Protein AF-A0A0C9Y7J2-F1 (afdb_monomer)

Sequence (191 aa):
MWKAILNRAKLLSCLDAIIGNAFPEQHVYINQKVYEFITQAITELKEDGMQPDESFLRNHQHHMSNLLFKDLGTYHSDFKKIAQQVIVKHWDWEPSNFDDPQQLADHILELYNDLMEGMKYIHGDCNEEVHHLYSWQNLISQGLFRENLCITGFYIGKSSLAASFLDIFGKDLPAGALAFTMTVVSSLSFF

Mean predicted aligned error: 11.05 Å

Structure (mmCIF, N/CA/C/O backbone):
data_AF-A0A0C9Y7J2-F1
#
_entry.id   AF-A0A0C9Y7J2-F1
#
loop_
_atom_site.group_PDB
_atom_site.id
_atom_site.type_symbol
_atom_site.label_atom_id
_atom_site.label_alt_id
_atom_site.label_comp_id
_atom_site.label_asym_id
_atom_site.label_entity_id
_atom_site.label_seq_id
_atom_site.pdbx_PDB_ins_code
_atom_site.Cartn_x
_atom_site.Cartn_y
_atom_site.Cartn_z
_atom_site.occupancy
_atom_site.B_iso_or_equiv
_atom_site.auth_seq_id
_atom_site.auth_comp_id
_atom_site.auth_asym_id
_atom_site.auth_atom_id
_atom_site.pdbx_PDB_model_num
ATOM 1 N N . MET A 1 1 ? -8.959 -6.332 20.394 1.00 80.94 1 MET A N 1
ATOM 2 C CA . MET A 1 1 ? -9.225 -4.892 20.200 1.00 80.94 1 MET A CA 1
ATOM 3 C C . MET A 1 1 ? -8.050 -4.164 19.549 1.00 80.94 1 MET A C 1
ATOM 5 O O . MET A 1 1 ? -8.141 -3.854 18.373 1.00 80.94 1 MET A O 1
ATOM 9 N N . TRP A 1 2 ? -6.909 -3.998 20.235 1.00 84.50 2 TRP A N 1
ATOM 10 C CA . TRP A 1 2 ? -5.71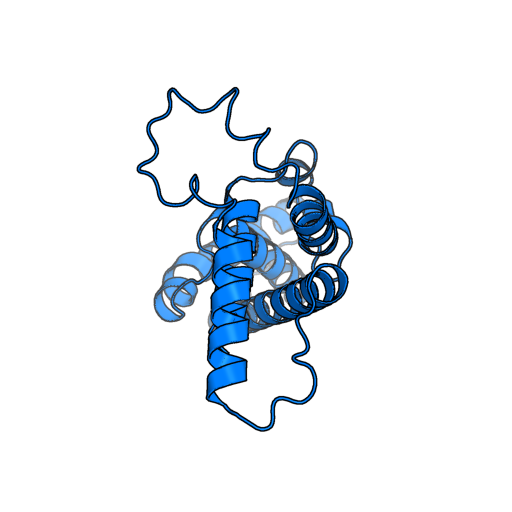6 -3.277 19.727 1.00 84.50 2 TRP A CA 1
ATOM 11 C C . TRP A 1 2 ? -5.270 -3.673 18.328 1.00 84.50 2 TRP A C 1
ATOM 13 O O . TRP A 1 2 ? -5.208 -2.850 17.421 1.00 84.50 2 TRP A O 1
ATOM 23 N N . LYS A 1 3 ? -5.018 -4.969 18.150 1.00 88.25 3 LYS A N 1
ATOM 24 C CA . LYS A 1 3 ? -4.567 -5.528 16.879 1.00 88.25 3 LYS A CA 1
ATOM 25 C C . LYS A 1 3 ? -5.599 -5.356 15.758 1.00 88.25 3 LYS A C 1
ATOM 27 O O . LYS A 1 3 ? -5.203 -5.166 14.619 1.00 88.25 3 LYS A O 1
ATOM 32 N N . ALA A 1 4 ? -6.895 -5.404 16.077 1.00 89.94 4 ALA A N 1
ATOM 33 C CA . ALA A 1 4 ? -7.964 -5.240 15.092 1.00 89.94 4 ALA A CA 1
ATOM 34 C C . ALA A 1 4 ? -8.025 -3.792 14.585 1.00 89.94 4 ALA A C 1
ATOM 36 O O . ALA A 1 4 ? -7.974 -3.575 13.379 1.00 89.94 4 ALA A O 1
ATOM 37 N N . ILE A 1 5 ? -8.009 -2.819 15.505 1.00 90.50 5 ILE A N 1
ATOM 38 C CA . ILE A 1 5 ? -7.961 -1.387 15.173 1.00 90.50 5 ILE A CA 1
ATOM 39 C C . ILE A 1 5 ? -6.715 -1.084 14.342 1.00 90.50 5 ILE A C 1
ATOM 41 O O . ILE A 1 5 ? -6.815 -0.459 13.293 1.00 90.50 5 ILE A O 1
ATOM 45 N N . LEU A 1 6 ? -5.547 -1.578 14.770 1.00 91.88 6 LEU A N 1
ATOM 46 C CA . LEU A 1 6 ? -4.298 -1.356 14.046 1.00 91.88 6 LEU A CA 1
ATOM 47 C C . LEU A 1 6 ? -4.360 -1.945 12.633 1.00 91.88 6 LEU A C 1
ATOM 49 O O . LEU A 1 6 ? -3.999 -1.265 11.682 1.00 91.88 6 LEU A O 1
ATOM 53 N N . ASN A 1 7 ? -4.819 -3.189 12.480 1.00 92.62 7 ASN A N 1
ATOM 54 C CA . ASN A 1 7 ? -4.910 -3.832 11.169 1.00 92.62 7 ASN A CA 1
ATOM 55 C C . ASN A 1 7 ? -5.870 -3.093 10.230 1.00 92.62 7 ASN A C 1
ATOM 57 O O . ASN A 1 7 ? -5.553 -2.933 9.056 1.00 92.62 7 ASN A O 1
ATOM 61 N N . ARG A 1 8 ? -7.014 -2.611 10.730 1.00 93.12 8 ARG A N 1
ATOM 62 C CA . ARG A 1 8 ? -7.942 -1.844 9.896 1.00 93.12 8 ARG A CA 1
ATOM 63 C C . ARG A 1 8 ? -7.390 -0.462 9.547 1.00 93.12 8 ARG A C 1
ATOM 65 O O . ARG A 1 8 ? -7.424 -0.081 8.383 1.00 93.12 8 ARG A O 1
ATOM 72 N N . ALA A 1 9 ? -6.783 0.235 10.506 1.00 93.81 9 ALA A N 1
ATOM 73 C CA . ALA A 1 9 ? -6.125 1.516 10.258 1.00 93.81 9 ALA A CA 1
ATOM 74 C C . ALA A 1 9 ? -4.972 1.398 9.242 1.00 93.81 9 ALA A C 1
ATOM 76 O O . ALA A 1 9 ? -4.773 2.308 8.445 1.00 93.81 9 ALA A O 1
ATOM 77 N N . LYS A 1 10 ? -4.249 0.269 9.212 1.00 94.69 10 LYS A N 1
ATOM 78 C CA . LYS A 1 10 ? -3.234 -0.021 8.183 1.00 94.69 10 LYS A CA 1
ATOM 79 C C . LYS A 1 10 ? -3.834 -0.120 6.782 1.00 94.69 10 LYS A C 1
ATOM 81 O O . LYS A 1 10 ? -3.283 0.445 5.844 1.00 94.69 10 LYS A O 1
ATOM 86 N N . LEU A 1 11 ? -4.976 -0.794 6.638 1.00 94.31 11 LEU A N 1
ATOM 87 C CA . LEU A 1 11 ? -5.676 -0.885 5.352 1.00 94.31 11 LEU A CA 1
ATOM 88 C C . LEU A 1 11 ? -6.142 0.495 4.873 1.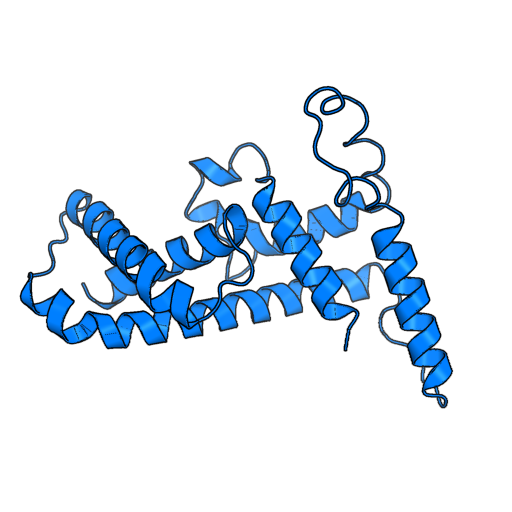00 94.31 11 LEU A C 1
ATOM 90 O O . LEU A 1 11 ? -5.938 0.828 3.711 1.00 94.31 11 LEU A O 1
ATOM 94 N N . LEU A 1 12 ? -6.703 1.307 5.773 1.00 94.38 12 LEU A N 1
ATOM 95 C CA . LEU A 1 12 ? -7.117 2.685 5.477 1.00 94.38 12 LEU A CA 1
ATOM 96 C C . LEU A 1 12 ? -5.925 3.571 5.092 1.00 94.38 12 LEU A C 1
ATOM 98 O O . LEU A 1 12 ? -5.992 4.305 4.114 1.00 94.38 12 LEU A O 1
ATOM 102 N N . SER A 1 13 ? -4.810 3.435 5.810 1.00 93.88 13 SER A N 1
ATOM 103 C CA . SER A 1 13 ? -3.533 4.080 5.495 1.00 93.88 13 SER A CA 1
ATOM 104 C C . SER A 1 13 ? -3.036 3.730 4.094 1.00 93.88 13 SER A C 1
ATOM 106 O O . SER A 1 13 ? -2.613 4.613 3.355 1.00 93.88 13 SER A O 1
ATOM 108 N N . CYS A 1 14 ? -3.032 2.445 3.733 1.00 92.44 14 CYS A N 1
ATOM 109 C CA . CYS A 1 14 ? -2.593 2.017 2.406 1.00 92.44 14 CYS A CA 1
ATOM 110 C C . CYS A 1 14 ? -3.554 2.526 1.328 1.00 92.44 14 CYS A C 1
ATOM 112 O O . CYS A 1 14 ? -3.111 2.942 0.264 1.00 92.44 14 CYS A O 1
ATOM 114 N N . LEU A 1 15 ? -4.859 2.537 1.609 1.00 92.62 15 LEU A N 1
ATOM 115 C CA . LEU A 1 15 ? -5.855 3.076 0.693 1.00 92.62 15 LEU A CA 1
ATOM 116 C C . LEU A 1 15 ? -5.634 4.574 0.441 1.00 92.62 15 LEU A C 1
ATOM 118 O O . LEU A 1 15 ? -5.580 4.969 -0.718 1.00 92.62 15 LEU A O 1
ATOM 122 N N . ASP A 1 16 ? -5.459 5.390 1.485 1.00 91.44 16 ASP A N 1
ATOM 123 C CA . ASP A 1 16 ? -5.200 6.836 1.361 1.00 91.44 16 ASP A CA 1
ATOM 124 C C . ASP A 1 16 ? -3.910 7.122 0.583 1.00 91.44 16 ASP A C 1
ATOM 126 O O . ASP A 1 16 ? -3.873 8.053 -0.221 1.00 91.44 16 ASP A O 1
ATOM 130 N N . ALA A 1 17 ? -2.885 6.279 0.732 1.00 87.69 17 ALA A N 1
ATOM 131 C CA . ALA A 1 17 ? -1.676 6.391 -0.077 1.00 87.69 17 ALA A CA 1
ATOM 132 C C . ALA A 1 17 ? -1.943 6.150 -1.570 1.00 87.69 17 ALA A C 1
ATOM 134 O O . ALA A 1 17 ? -1.373 6.807 -2.434 1.00 87.69 17 ALA A O 1
ATOM 135 N N . ILE A 1 18 ? -2.853 5.238 -1.895 1.00 85.81 18 ILE A N 1
ATOM 136 C CA . ILE A 1 18 ? -3.204 4.936 -3.282 1.00 85.81 18 ILE A CA 1
ATOM 137 C C . ILE A 1 18 ? -4.100 6.024 -3.874 1.00 85.81 18 ILE A C 1
ATOM 139 O O . ILE A 1 18 ? -3.899 6.411 -5.017 1.00 85.81 18 ILE A O 1
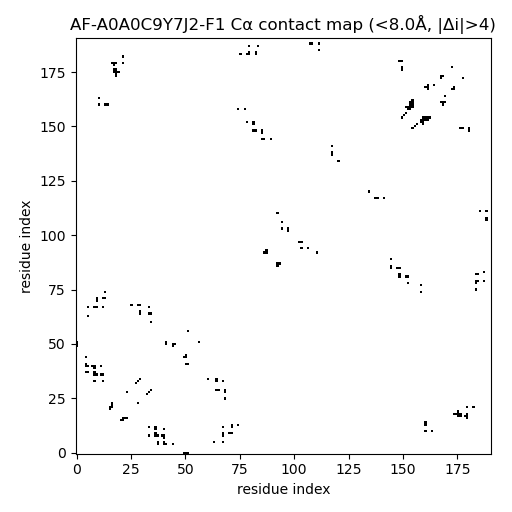ATOM 143 N N . ILE A 1 19 ? -5.109 6.502 -3.142 1.00 83.44 19 ILE A N 1
ATOM 144 C CA . ILE A 1 19 ? -6.147 7.380 -3.714 1.00 83.44 19 ILE A CA 1
ATOM 145 C C . ILE A 1 19 ? -5.936 8.871 -3.437 1.00 83.44 19 ILE A C 1
ATOM 147 O O . ILE A 1 19 ? -6.515 9.695 -4.139 1.00 83.44 19 ILE A O 1
ATOM 151 N N . GLY A 1 20 ? -5.152 9.216 -2.417 1.00 81.44 20 GLY A N 1
ATOM 152 C CA . GLY A 1 20 ? -4.959 10.583 -1.939 1.00 81.44 20 GLY A CA 1
ATOM 153 C C . GLY A 1 20 ? -3.532 11.074 -2.148 1.00 81.44 20 GLY A C 1
ATOM 154 O O . GLY A 1 20 ? -3.270 11.852 -3.062 1.00 81.44 20 GLY A O 1
ATOM 155 N N . ASN A 1 21 ? -2.609 10.646 -1.285 1.00 80.00 21 ASN A N 1
ATOM 156 C CA . ASN A 1 21 ? -1.208 11.064 -1.342 1.00 80.00 21 ASN A CA 1
ATOM 157 C C . ASN A 1 21 ? -0.264 9.865 -1.224 1.00 80.00 21 ASN A C 1
ATOM 159 O O . ASN A 1 21 ? -0.043 9.352 -0.130 1.00 80.00 21 ASN A O 1
ATOM 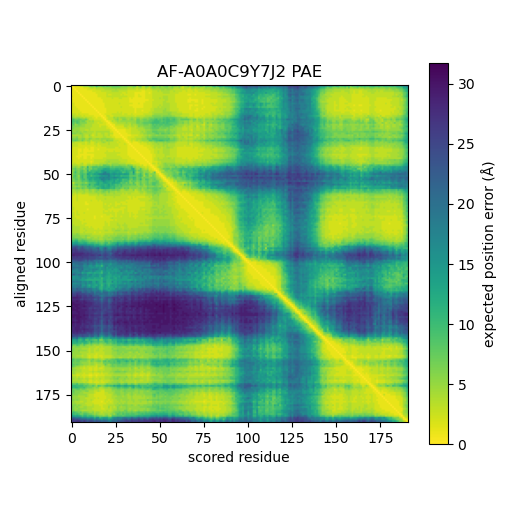163 N N . ALA A 1 22 ? 0.349 9.491 -2.347 1.00 77.25 22 ALA A N 1
ATOM 164 C CA . ALA A 1 22 ? 1.275 8.367 -2.454 1.00 77.25 22 ALA A CA 1
ATOM 165 C C . ALA A 1 22 ? 2.494 8.463 -1.535 1.00 77.25 22 ALA A C 1
ATOM 167 O O . ALA A 1 22 ? 2.981 7.441 -1.066 1.00 77.25 22 ALA A O 1
ATOM 168 N N . PHE A 1 23 ? 3.002 9.664 -1.258 1.00 78.81 23 PHE A N 1
ATOM 169 C CA . PHE A 1 23 ? 4.221 9.848 -0.470 1.00 78.81 23 PHE A CA 1
ATOM 170 C C . PHE A 1 23 ? 4.029 10.986 0.530 1.00 78.81 23 PHE A C 1
ATOM 172 O O . PHE A 1 23 ? 4.562 12.082 0.344 1.00 78.81 23 PHE A O 1
ATOM 179 N N . PRO A 1 24 ? 3.253 10.753 1.600 1.00 81.62 24 PRO A N 1
ATOM 180 C CA . PRO A 1 24 ? 2.985 11.791 2.570 1.00 81.62 24 PRO A CA 1
ATOM 181 C C . PRO A 1 24 ? 4.226 12.044 3.425 1.00 81.62 24 PRO A C 1
ATOM 183 O O . PRO A 1 24 ? 4.905 11.117 3.878 1.00 81.62 24 PRO A O 1
ATOM 186 N N . GLU A 1 25 ? 4.511 13.316 3.690 1.00 83.19 25 GLU A N 1
ATOM 187 C CA . GLU A 1 25 ? 5.569 13.686 4.622 1.00 83.19 25 GLU A CA 1
ATOM 188 C C . GLU A 1 25 ? 5.254 13.145 6.019 1.00 83.19 25 GLU A C 1
ATOM 190 O O . GLU A 1 25 ? 4.131 13.278 6.507 1.00 83.19 25 GLU A O 1
ATOM 195 N N . GLN A 1 26 ? 6.253 12.566 6.693 1.00 82.88 26 GLN A N 1
ATOM 196 C CA . GLN A 1 26 ? 6.054 11.870 7.970 1.00 82.88 26 GLN A CA 1
ATOM 197 C C . GLN A 1 26 ? 5.317 12.726 9.006 1.00 82.88 26 GLN A C 1
ATOM 199 O O . GLN A 1 26 ? 4.425 12.237 9.697 1.00 82.88 26 GLN A O 1
ATOM 204 N N . HIS A 1 27 ? 5.686 14.002 9.123 1.00 82.56 27 HIS A N 1
ATOM 205 C CA . HIS A 1 27 ? 5.099 14.888 10.121 1.00 82.56 27 HIS A CA 1
ATOM 206 C C . HIS A 1 27 ? 3.641 15.244 9.788 1.00 82.56 27 HIS A C 1
ATOM 208 O O . HIS A 1 27 ? 2.804 15.262 10.688 1.00 82.56 27 HIS A O 1
ATOM 214 N N . VAL A 1 28 ? 3.314 15.465 8.510 1.00 81.69 28 VAL A N 1
ATOM 215 C CA . VAL A 1 28 ? 1.938 15.697 8.040 1.00 81.69 28 VAL A CA 1
ATOM 216 C C . VAL A 1 28 ? 1.103 14.440 8.268 1.00 81.69 28 VAL A C 1
ATOM 218 O O . VAL A 1 28 ? 0.029 14.493 8.863 1.00 81.69 28 VAL A O 1
ATOM 221 N N . TYR A 1 29 ? 1.646 13.288 7.881 1.00 85.50 29 TYR A N 1
ATOM 222 C CA . TYR A 1 29 ? 1.002 11.991 8.004 1.00 85.50 29 TYR A CA 1
ATOM 223 C C . TYR A 1 29 ? 0.644 11.646 9.455 1.00 85.50 29 TYR A C 1
ATOM 225 O O . TYR A 1 29 ? -0.511 11.350 9.766 1.00 85.50 29 TYR A O 1
ATOM 233 N N . ILE A 1 30 ? 1.625 11.721 10.362 1.00 84.00 30 ILE A N 1
ATOM 234 C CA . ILE A 1 30 ? 1.444 11.377 11.779 1.00 84.00 30 ILE A CA 1
ATOM 235 C C . ILE A 1 30 ? 0.480 12.345 12.472 1.00 84.00 30 ILE A C 1
ATOM 237 O O . ILE A 1 30 ? -0.327 11.904 13.290 1.00 84.00 30 ILE A O 1
ATOM 241 N N . ASN A 1 31 ? 0.551 13.641 12.156 1.00 81.38 31 ASN A N 1
ATOM 242 C CA . ASN A 1 31 ? -0.218 14.656 12.875 1.00 81.38 31 ASN A CA 1
ATOM 243 C C . ASN A 1 31 ? -1.642 14.849 12.340 1.00 81.38 31 ASN A C 1
ATOM 245 O O . ASN A 1 31 ? -2.503 15.274 13.105 1.00 81.38 31 ASN A O 1
ATOM 249 N N . GLN A 1 32 ? -1.897 14.563 11.060 1.00 81.88 32 GLN A N 1
ATOM 250 C CA . GLN A 1 32 ? -3.198 14.826 10.430 1.00 81.88 32 GLN A CA 1
ATOM 251 C C . GLN A 1 32 ? -3.939 13.529 10.097 1.00 81.88 32 GLN A C 1
ATOM 253 O O . GLN A 1 32 ? -5.055 13.317 10.557 1.00 81.88 32 GLN A O 1
ATOM 258 N N . LYS A 1 33 ? -3.297 12.617 9.363 1.00 87.25 33 LYS A N 1
ATOM 259 C CA . LYS A 1 33 ? -3.967 11.452 8.765 1.00 87.25 33 LYS A CA 1
ATOM 260 C C . LYS A 1 33 ? -4.118 10.265 9.705 1.00 87.25 33 LYS A C 1
ATOM 262 O O . LYS A 1 33 ? -5.155 9.609 9.740 1.00 87.25 33 LYS A O 1
ATOM 267 N N . VAL A 1 34 ? -3.105 9.988 10.520 1.00 87.94 34 VAL A N 1
ATOM 268 C CA . VAL A 1 34 ? -3.120 8.810 11.397 1.00 87.94 34 VAL A CA 1
ATOM 269 C C . VAL A 1 34 ? -4.306 8.807 12.364 1.00 87.94 34 VAL A C 1
ATOM 271 O O . VAL A 1 34 ? -4.914 7.759 12.592 1.00 87.94 34 VAL A O 1
ATOM 274 N N . TYR A 1 35 ? -4.635 9.962 12.947 1.00 86.56 35 TYR A N 1
ATOM 275 C CA . TYR A 1 35 ? -5.762 10.053 13.870 1.00 86.56 35 TYR A CA 1
ATOM 276 C C . TYR A 1 35 ? -7.096 9.763 13.170 1.00 86.56 35 TYR A C 1
ATOM 278 O O . TYR A 1 35 ? -7.948 9.083 13.747 1.00 86.56 35 TYR A O 1
ATOM 286 N N . GLU A 1 36 ? -7.253 10.210 11.922 1.00 90.88 36 GLU A N 1
ATOM 287 C CA . GLU A 1 36 ? -8.427 9.924 11.095 1.00 90.88 36 GLU A CA 1
ATOM 288 C C . GLU A 1 36 ? -8.572 8.417 10.866 1.00 90.88 36 GLU A C 1
ATOM 290 O O . GLU A 1 36 ? -9.628 7.858 11.160 1.00 90.88 36 GLU A O 1
ATOM 295 N N . PHE A 1 37 ? -7.497 7.724 10.468 1.00 92.44 37 PHE A N 1
ATOM 296 C CA . PHE A 1 37 ? -7.543 6.274 10.234 1.00 92.44 37 PHE A CA 1
ATOM 297 C C . PHE A 1 37 ? -7.868 5.476 11.494 1.00 92.44 37 PHE A C 1
ATOM 299 O O . PHE A 1 37 ? -8.638 4.519 11.440 1.00 92.44 37 PHE A O 1
ATOM 306 N N . ILE A 1 38 ? -7.298 5.855 12.641 1.00 90.06 38 ILE A N 1
ATOM 307 C CA . ILE A 1 38 ? -7.587 5.191 13.919 1.00 90.06 38 ILE A CA 1
ATOM 308 C C . ILE A 1 38 ? -9.049 5.426 14.314 1.00 90.06 38 ILE A C 1
ATOM 310 O O . ILE A 1 38 ? -9.731 4.492 14.735 1.00 90.06 38 ILE A O 1
ATOM 314 N N . THR A 1 39 ? -9.544 6.655 14.163 1.00 89.06 39 THR A N 1
ATOM 315 C CA . THR A 1 39 ? -10.927 7.016 14.503 1.00 89.06 39 THR A CA 1
ATOM 316 C C . THR A 1 39 ? -11.928 6.297 13.601 1.00 89.06 39 THR A C 1
ATOM 318 O O . THR A 1 39 ? -12.918 5.748 14.094 1.00 89.06 39 THR A O 1
ATOM 321 N N . GLN A 1 40 ? -11.652 6.233 12.298 1.00 91.81 40 GLN A N 1
ATOM 322 C CA . GLN A 1 40 ? -12.470 5.496 11.342 1.00 91.81 40 GLN A CA 1
ATOM 323 C C . GLN A 1 40 ? -12.459 3.994 11.643 1.00 91.81 40 GLN A C 1
ATOM 325 O O . GLN A 1 40 ? -13.526 3.403 11.773 1.00 91.81 40 GLN A O 1
ATOM 330 N N . ALA A 1 41 ? -11.285 3.394 11.871 1.00 91.88 41 ALA A N 1
ATOM 331 C CA . ALA A 1 41 ? -11.174 1.978 12.224 1.00 91.88 41 ALA A CA 1
ATOM 332 C C . ALA A 1 41 ? -11.961 1.626 13.497 1.00 91.88 41 ALA A C 1
ATOM 334 O O . ALA A 1 41 ? -12.558 0.558 13.589 1.00 91.88 41 ALA A O 1
ATOM 335 N N . ILE A 1 42 ? -11.975 2.517 14.491 1.00 89.00 42 ILE A N 1
ATOM 336 C CA . ILE A 1 42 ? -12.783 2.333 15.701 1.00 89.00 42 ILE A CA 1
ATOM 337 C C . ILE A 1 42 ? -14.271 2.434 15.390 1.00 89.00 42 ILE A C 1
ATOM 339 O O . ILE A 1 42 ? -15.046 1.671 15.952 1.00 89.00 42 ILE A O 1
ATOM 343 N N . THR A 1 43 ? -14.674 3.368 14.534 1.00 89.44 43 THR A N 1
ATOM 344 C CA . THR A 1 43 ? -16.081 3.556 14.163 1.00 89.44 43 THR A CA 1
ATOM 345 C C . THR A 1 43 ? -16.620 2.328 13.433 1.00 89.44 43 THR A C 1
ATOM 347 O O . THR A 1 43 ? -17.633 1.784 13.855 1.00 89.44 43 THR A O 1
ATOM 350 N N . GLU A 1 44 ? -15.888 1.814 12.444 1.00 89.94 44 GLU A N 1
ATOM 351 C CA . GLU A 1 44 ? -16.259 0.594 11.713 1.00 89.94 44 GLU A CA 1
ATOM 352 C C . GLU A 1 44 ? -16.322 -0.625 12.651 1.00 89.94 44 GLU A C 1
ATOM 354 O O . GLU A 1 44 ? -17.287 -1.379 12.649 1.00 89.94 44 GLU A O 1
ATOM 359 N N . LEU A 1 45 ? -15.346 -0.783 13.554 1.00 86.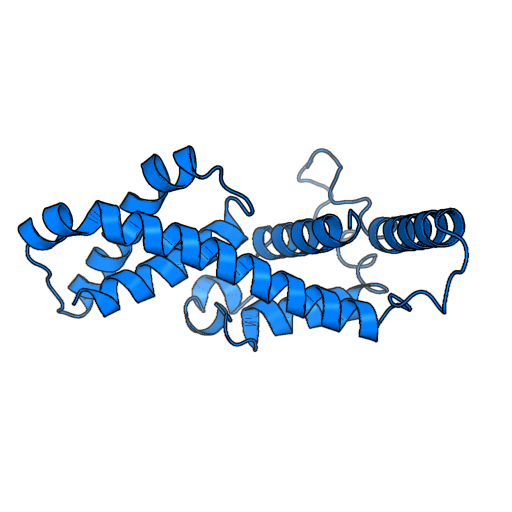44 45 LEU A N 1
ATOM 360 C CA . LEU A 1 45 ? -15.364 -1.888 14.521 1.00 86.44 45 LEU A CA 1
ATOM 361 C C . LEU A 1 45 ? -16.484 -1.757 15.566 1.00 86.44 45 LEU A C 1
ATOM 363 O O . LEU A 1 45 ? -16.961 -2.768 16.085 1.00 86.44 45 LEU A O 1
ATOM 367 N N . LYS A 1 46 ? -16.922 -0.535 15.888 1.00 85.25 46 LYS A N 1
ATOM 368 C CA . LYS A 1 46 ? -18.068 -0.306 16.779 1.00 85.25 46 LYS A CA 1
ATOM 369 C C . LYS A 1 46 ? -19.370 -0.791 16.158 1.00 85.25 46 LYS A C 1
ATOM 371 O O . LYS A 1 46 ? -20.194 -1.337 16.890 1.00 85.25 46 LYS A O 1
ATOM 376 N N . GLU A 1 47 ? -19.544 -0.607 14.853 1.00 82.75 47 GLU A N 1
ATOM 377 C CA . GLU A 1 47 ? -20.692 -1.135 14.106 1.00 82.75 47 GLU A CA 1
ATOM 378 C C . GLU A 1 47 ? -20.726 -2.672 14.163 1.00 82.75 47 GLU A C 1
ATOM 380 O O . GLU A 1 47 ? -21.796 -3.257 14.321 1.00 82.75 47 GLU A O 1
ATOM 385 N N . ASP A 1 48 ? -19.553 -3.310 14.217 1.00 81.44 48 ASP A N 1
ATOM 386 C CA . ASP A 1 48 ? -19.382 -4.757 14.414 1.00 81.44 48 ASP A CA 1
ATOM 387 C C . ASP A 1 48 ? -19.471 -5.215 15.891 1.00 81.44 48 ASP A C 1
ATOM 389 O O . ASP A 1 48 ? -19.173 -6.366 16.226 1.00 81.44 48 ASP A O 1
ATOM 393 N N . GLY A 1 49 ? -19.860 -4.327 16.814 1.00 78.12 49 GLY A N 1
ATOM 394 C CA . GLY A 1 49 ? -20.029 -4.632 18.241 1.00 78.12 49 GLY A CA 1
ATOM 395 C C . GLY A 1 49 ? -18.737 -4.623 19.070 1.00 78.12 49 GLY A C 1
ATOM 396 O O . GLY A 1 49 ? -18.752 -5.002 20.244 1.00 78.12 49 GLY A O 1
ATOM 397 N N . MET A 1 50 ? -17.612 -4.175 18.507 1.00 76.81 50 MET A N 1
ATOM 398 C CA . MET A 1 50 ? -16.336 -4.041 19.211 1.00 76.81 50 MET A CA 1
ATOM 399 C C . MET A 1 50 ? -16.113 -2.602 19.709 1.00 76.81 50 MET A C 1
ATOM 401 O O . MET A 1 50 ? -15.765 -1.710 18.941 1.00 76.81 50 MET A O 1
ATOM 405 N N . GLN A 1 51 ? -16.241 -2.369 21.022 1.00 77.75 51 GLN A N 1
ATOM 406 C CA . GLN A 1 51 ? -15.971 -1.061 21.637 1.00 77.75 51 GLN A CA 1
ATOM 407 C C . GLN A 1 51 ? -14.656 -1.035 22.438 1.00 77.75 51 GLN A C 1
ATOM 409 O O . GLN A 1 51 ? -14.549 -1.725 23.453 1.00 77.75 51 GLN A O 1
ATOM 414 N N . PRO A 1 52 ? -13.649 -0.240 22.028 1.00 71.31 52 PRO A N 1
ATOM 415 C CA . PRO A 1 52 ? -12.520 0.099 22.891 1.00 71.31 52 PRO A CA 1
ATOM 416 C C . PRO A 1 52 ? -12.924 1.152 23.935 1.00 71.31 52 PRO A C 1
ATOM 418 O O . PRO A 1 52 ? -13.748 2.023 23.652 1.00 71.31 52 PRO A O 1
ATOM 421 N N . ASP A 1 53 ? -12.311 1.106 25.120 1.00 74.62 53 ASP A N 1
ATOM 422 C CA . ASP A 1 53 ? -12.469 2.167 26.119 1.00 74.62 53 ASP A CA 1
ATOM 423 C C . ASP A 1 53 ? -11.731 3.462 25.693 1.00 74.62 53 ASP A C 1
ATOM 425 O O . ASP A 1 53 ? -10.809 3.440 24.877 1.00 74.62 53 ASP A O 1
ATOM 429 N N . GLU A 1 54 ? -12.122 4.622 26.227 1.00 71.44 54 GLU A N 1
ATOM 430 C CA . GLU A 1 54 ? -11.504 5.911 25.860 1.00 71.44 54 GLU A CA 1
ATOM 431 C C . GLU A 1 54 ? -10.061 6.092 26.370 1.00 71.44 54 GLU A C 1
ATOM 433 O O . GLU A 1 54 ? -9.291 6.892 25.830 1.00 71.44 54 GLU A O 1
ATOM 438 N N . SER A 1 55 ? -9.676 5.385 27.433 1.00 75.31 55 SER A N 1
ATOM 439 C CA . SER A 1 55 ? -8.324 5.441 28.004 1.00 75.31 55 SER A CA 1
ATOM 440 C C . SER A 1 55 ? -7.307 4.692 27.136 1.00 75.31 55 SER A C 1
ATOM 442 O O . SER A 1 55 ? -6.148 5.092 27.021 1.00 75.31 55 SER A O 1
ATOM 444 N N . PHE A 1 56 ? -7.763 3.656 26.441 1.00 72.50 56 PHE A N 1
ATOM 445 C CA . PHE A 1 56 ? -7.001 2.821 25.536 1.00 72.50 56 PHE A CA 1
ATOM 446 C C . PHE A 1 56 ? -6.422 3.618 24.365 1.00 72.50 56 PHE A C 1
ATOM 448 O O . PHE A 1 56 ? -5.230 3.508 24.070 1.00 72.50 56 PHE A O 1
ATOM 455 N N . LEU A 1 57 ? -7.244 4.480 23.758 1.00 72.44 57 LEU A N 1
ATOM 456 C CA . LEU A 1 57 ? -6.833 5.388 22.688 1.00 72.44 57 LEU A CA 1
ATOM 457 C C . LEU A 1 57 ? -5.700 6.309 23.145 1.00 72.44 57 LEU A C 1
ATOM 459 O O . LEU A 1 57 ? -4.621 6.293 22.555 1.00 72.44 57 LEU A O 1
ATOM 463 N N . ARG A 1 58 ? -5.905 7.043 24.245 1.00 75.69 58 ARG A N 1
ATOM 464 C CA . ARG A 1 58 ? -4.904 7.978 24.788 1.00 75.69 58 ARG A CA 1
ATOM 465 C C . ARG A 1 58 ? -3.571 7.306 25.093 1.00 75.69 58 ARG A C 1
ATOM 467 O O . ARG A 1 58 ? -2.520 7.864 24.797 1.00 75.69 58 ARG A O 1
ATOM 474 N N . ASN A 1 59 ? -3.615 6.102 25.653 1.00 80.12 59 ASN A N 1
ATOM 475 C CA . ASN A 1 59 ? -2.414 5.414 26.115 1.00 80.12 59 ASN A CA 1
ATOM 476 C C . ASN A 1 59 ? -1.569 4.836 24.980 1.00 80.12 59 ASN A C 1
ATOM 478 O O . ASN A 1 59 ? -0.384 4.578 25.172 1.00 80.12 59 ASN A O 1
ATOM 482 N N . HIS A 1 60 ? -2.168 4.587 23.818 1.00 79.62 60 HIS A N 1
ATOM 483 C CA . HIS A 1 60 ? -1.498 3.813 22.787 1.00 79.62 60 HIS A CA 1
ATOM 484 C C . HIS A 1 60 ? -1.421 4.516 21.422 1.00 79.62 60 HIS A C 1
ATOM 486 O O . HIS A 1 60 ? -0.652 4.078 20.565 1.00 79.62 60 HIS A O 1
ATOM 492 N N . GLN A 1 61 ? -2.139 5.625 21.219 1.00 81.38 61 GLN A N 1
ATOM 493 C CA . GLN A 1 61 ? -2.188 6.370 19.955 1.00 81.38 61 GLN A CA 1
ATOM 494 C C . GLN A 1 61 ? -0.799 6.641 19.370 1.00 81.38 61 GLN A C 1
ATOM 496 O O . GLN A 1 61 ? -0.544 6.256 18.236 1.00 81.38 61 GLN A O 1
ATOM 501 N N . HIS A 1 62 ? 0.129 7.204 20.151 1.00 84.69 62 HIS A N 1
ATOM 502 C CA . HIS A 1 62 ? 1.483 7.508 19.672 1.00 84.69 62 HIS A CA 1
ATOM 503 C C . HIS A 1 62 ? 2.224 6.265 19.147 1.00 84.69 62 HIS A C 1
ATOM 505 O O . HIS A 1 62 ? 2.895 6.302 18.115 1.00 84.69 62 HIS A O 1
ATOM 511 N N . HIS A 1 63 ? 2.093 5.132 19.843 1.00 87.62 63 HIS A N 1
ATOM 512 C CA . HIS A 1 63 ? 2.699 3.880 19.401 1.00 87.62 63 HIS A CA 1
ATOM 513 C C . HIS A 1 63 ? 2.046 3.363 18.109 1.00 87.62 63 HIS A C 1
ATOM 515 O O . HIS A 1 63 ? 2.753 2.955 17.187 1.00 87.62 63 HIS A O 1
ATOM 521 N N . MET A 1 64 ? 0.715 3.443 18.012 1.00 89.81 64 MET A N 1
ATOM 522 C CA . MET A 1 64 ? -0.043 3.122 16.797 1.00 89.81 64 MET A CA 1
ATOM 523 C C . MET A 1 64 ? 0.408 3.969 15.608 1.00 89.81 64 MET A C 1
ATOM 525 O O . MET A 1 64 ? 0.625 3.421 14.530 1.00 89.81 64 MET A O 1
ATOM 529 N N . SER A 1 65 ? 0.618 5.272 15.811 1.00 88.56 65 SER A N 1
ATOM 530 C CA . SER A 1 65 ? 1.053 6.190 14.759 1.00 88.56 65 SER A CA 1
ATOM 531 C C . SER A 1 65 ? 2.376 5.780 14.134 1.00 88.56 65 SER A C 1
ATOM 533 O O . SER A 1 65 ? 2.495 5.703 12.911 1.00 88.56 65 SER A O 1
ATOM 535 N N . ASN A 1 66 ? 3.357 5.443 14.970 1.00 89.31 66 ASN A N 1
ATOM 536 C CA . ASN A 1 66 ? 4.661 4.992 14.491 1.00 89.31 66 ASN A CA 1
ATOM 537 C C . ASN A 1 66 ? 4.565 3.657 13.745 1.00 89.31 66 ASN A C 1
ATOM 539 O O . ASN A 1 66 ? 5.244 3.458 12.737 1.00 89.31 66 ASN A O 1
ATOM 543 N N . LEU A 1 67 ? 3.710 2.743 14.217 1.00 93.00 67 LEU A N 1
ATOM 544 C CA . LEU A 1 67 ? 3.474 1.473 13.535 1.00 93.00 67 LEU A CA 1
ATOM 545 C C . LEU A 1 67 ? 2.791 1.664 12.179 1.00 93.00 67 LEU A C 1
ATOM 547 O O . LEU A 1 67 ? 3.173 0.978 11.237 1.00 93.00 67 LEU A O 1
ATOM 551 N N . LEU A 1 68 ? 1.831 2.584 12.067 1.00 92.56 68 LEU A N 1
ATOM 552 C CA . LEU A 1 68 ? 1.145 2.894 10.809 1.00 92.56 68 LEU A CA 1
ATOM 553 C C . LEU A 1 68 ? 2.100 3.492 9.778 1.00 92.56 68 LEU A C 1
ATOM 555 O O . LEU A 1 68 ? 2.126 3.038 8.640 1.00 92.56 68 LEU A O 1
ATOM 559 N N . PHE A 1 69 ? 2.939 4.450 10.176 1.00 89.88 69 PHE A N 1
ATOM 560 C CA . PHE A 1 69 ? 3.922 5.027 9.259 1.00 89.88 69 PHE A CA 1
ATOM 561 C C . PHE A 1 69 ? 4.949 3.987 8.779 1.00 89.88 69 PHE A C 1
ATOM 563 O O . PHE A 1 69 ? 5.273 3.913 7.594 1.00 89.88 69 PHE A O 1
ATOM 570 N N . LYS A 1 70 ? 5.429 3.123 9.684 1.00 91.44 70 LYS A N 1
ATOM 571 C CA . LYS A 1 70 ? 6.341 2.026 9.325 1.00 91.44 70 LYS A CA 1
ATOM 572 C C . LYS A 1 70 ? 5.683 1.007 8.386 1.00 91.44 70 LYS A C 1
ATOM 574 O O . LYS A 1 70 ? 6.340 0.487 7.483 1.00 91.44 70 LYS A O 1
ATOM 579 N N . ASP A 1 71 ? 4.408 0.706 8.613 1.00 93.12 71 ASP A N 1
ATOM 580 C CA . ASP A 1 71 ? 3.632 -0.193 7.760 1.00 93.12 71 ASP A CA 1
ATOM 581 C C . ASP A 1 71 ? 3.470 0.382 6.352 1.00 93.12 71 ASP A C 1
ATOM 583 O O . ASP A 1 71 ? 3.739 -0.321 5.385 1.00 93.12 71 ASP A O 1
ATOM 587 N N . LEU A 1 72 ? 3.187 1.683 6.235 1.00 90.44 72 LEU A N 1
ATOM 588 C CA . LEU A 1 72 ? 3.102 2.366 4.947 1.00 90.44 72 LEU A CA 1
ATOM 589 C C . LEU A 1 72 ? 4.428 2.309 4.168 1.00 90.44 72 LEU A C 1
ATOM 591 O O . LEU A 1 72 ? 4.446 1.994 2.979 1.00 90.44 72 LEU A O 1
ATOM 595 N N . GLY A 1 73 ? 5.566 2.521 4.837 1.00 89.69 73 GLY A N 1
ATOM 596 C CA . GLY A 1 73 ? 6.877 2.342 4.200 1.00 89.69 73 GLY A CA 1
ATOM 597 C C . GLY A 1 73 ? 7.130 0.899 3.731 1.00 89.69 73 GLY A C 1
ATOM 598 O O . GLY A 1 73 ? 7.743 0.676 2.681 1.00 89.69 73 GLY A O 1
ATOM 599 N N . THR A 1 74 ? 6.620 -0.087 4.477 1.00 91.81 74 THR A N 1
ATOM 600 C CA . THR A 1 74 ? 6.670 -1.506 4.086 1.00 91.81 74 THR A CA 1
ATOM 601 C C . THR A 1 74 ? 5.798 -1.755 2.856 1.00 91.81 74 THR A C 1
ATOM 603 O O . THR A 1 74 ? 6.267 -2.363 1.898 1.00 91.81 74 THR A O 1
ATOM 606 N N . TYR A 1 75 ? 4.581 -1.204 2.839 1.00 91.19 75 TYR A N 1
ATOM 607 C CA . TYR A 1 75 ? 3.651 -1.280 1.716 1.00 91.19 75 TYR A CA 1
ATOM 608 C C . TYR A 1 75 ? 4.274 -0.739 0.420 1.00 91.19 75 TYR A C 1
ATOM 610 O O . TYR A 1 75 ? 4.306 -1.444 -0.589 1.00 91.19 75 TYR A O 1
ATOM 618 N N . HIS A 1 76 ? 4.871 0.458 0.458 1.00 89.38 76 HIS A N 1
ATOM 619 C CA . HIS A 1 76 ? 5.580 1.025 -0.697 1.00 89.38 76 HIS A CA 1
ATOM 620 C C . HIS A 1 76 ? 6.742 0.149 -1.164 1.00 89.38 76 HIS A C 1
ATOM 622 O O . HIS A 1 76 ? 6.942 -0.029 -2.364 1.00 89.38 76 HIS A O 1
ATOM 628 N N . SER A 1 77 ? 7.513 -0.406 -0.229 1.00 89.00 77 SER A N 1
ATOM 629 C CA . SER A 1 77 ? 8.647 -1.273 -0.560 1.00 89.00 77 SER A CA 1
ATOM 630 C C . SER A 1 77 ? 8.195 -2.575 -1.221 1.00 89.00 77 SER A C 1
ATOM 632 O O . SER A 1 77 ? 8.834 -3.046 -2.160 1.00 89.00 77 SER A O 1
ATOM 634 N N . ASP A 1 78 ? 7.088 -3.154 -0.765 1.00 89.94 78 ASP A N 1
ATOM 635 C CA . ASP A 1 78 ? 6.533 -4.359 -1.371 1.00 89.94 78 ASP A CA 1
ATOM 636 C C . ASP A 1 78 ? 5.956 -4.072 -2.758 1.00 89.94 78 ASP A C 1
ATOM 638 O O . ASP A 1 78 ? 6.209 -4.837 -3.689 1.00 89.94 78 ASP A O 1
ATOM 642 N N . PHE A 1 79 ? 5.281 -2.934 -2.945 1.00 88.81 79 PHE A N 1
ATOM 643 C CA . PHE A 1 79 ? 4.805 -2.532 -4.268 1.00 88.81 79 PHE A CA 1
ATOM 644 C C . PHE A 1 79 ? 5.963 -2.263 -5.240 1.00 88.81 79 PHE A C 1
ATOM 646 O O . PHE A 1 79 ? 5.910 -2.693 -6.389 1.00 88.81 79 PHE A O 1
ATOM 653 N N . LYS A 1 80 ? 7.056 -1.640 -4.776 1.00 86.94 80 LYS A N 1
ATOM 654 C CA . LYS A 1 80 ? 8.294 -1.474 -5.559 1.00 86.94 80 LYS A CA 1
ATOM 655 C C . LYS A 1 80 ? 8.859 -2.807 -6.039 1.00 86.94 80 LYS A C 1
ATOM 657 O O . LYS A 1 80 ? 9.221 -2.919 -7.204 1.00 86.94 80 LYS A O 1
ATOM 662 N N . LYS A 1 81 ? 8.893 -3.830 -5.181 1.00 87.62 81 LYS A N 1
ATOM 663 C CA . LYS A 1 81 ? 9.348 -5.175 -5.577 1.00 87.62 81 LYS A CA 1
ATOM 664 C C . LYS A 1 81 ? 8.441 -5.795 -6.636 1.00 87.62 81 LYS A C 1
ATOM 666 O O . LYS A 1 81 ? 8.944 -6.434 -7.555 1.00 87.62 81 LYS A O 1
ATOM 671 N N . ILE A 1 82 ? 7.122 -5.609 -6.525 1.00 87.12 82 ILE A N 1
ATOM 672 C CA . ILE A 1 82 ? 6.180 -6.055 -7.561 1.00 87.12 82 ILE A CA 1
ATOM 673 C C . ILE A 1 82 ? 6.494 -5.331 -8.873 1.00 87.12 82 ILE A C 1
ATOM 675 O O . ILE A 1 82 ? 6.675 -5.990 -9.892 1.00 87.12 82 ILE A O 1
ATOM 679 N N . ALA A 1 83 ? 6.631 -4.004 -8.843 1.00 82.50 83 ALA A N 1
ATOM 680 C CA . ALA A 1 83 ? 6.982 -3.211 -10.017 1.00 82.50 83 ALA A CA 1
ATOM 681 C C . ALA A 1 83 ? 8.286 -3.696 -10.664 1.00 82.50 83 ALA A C 1
ATOM 683 O O . ALA A 1 83 ? 8.273 -4.016 -11.845 1.00 82.50 83 ALA A O 1
ATOM 684 N N . GLN A 1 84 ? 9.365 -3.878 -9.898 1.00 81.31 84 GLN A N 1
ATOM 685 C CA . GLN A 1 84 ? 10.632 -4.428 -10.400 1.00 81.31 84 GLN A CA 1
ATOM 686 C C . GLN A 1 84 ? 10.450 -5.788 -11.089 1.00 81.31 84 GLN A C 1
ATOM 688 O O . GLN A 1 84 ? 10.923 -5.984 -12.203 1.00 81.31 84 GLN A O 1
ATOM 693 N N . GLN A 1 85 ? 9.719 -6.719 -10.468 1.00 82.12 85 GLN A N 1
ATOM 694 C CA . GLN A 1 85 ? 9.471 -8.043 -11.051 1.00 82.12 85 GLN A CA 1
ATOM 695 C C . GLN A 1 85 ? 8.673 -7.979 -12.353 1.00 82.12 85 GLN A C 1
ATOM 697 O O . GLN A 1 85 ? 8.897 -8.790 -13.251 1.00 82.12 85 GLN A O 1
ATOM 702 N N . VAL A 1 86 ? 7.707 -7.065 -12.448 1.00 77.06 86 VAL A N 1
ATOM 703 C CA . VAL A 1 86 ? 6.921 -6.893 -13.670 1.00 77.06 86 VAL A CA 1
ATOM 704 C C . VAL A 1 86 ? 7.767 -6.196 -14.740 1.00 77.06 86 VAL A C 1
ATOM 706 O O . VAL A 1 86 ? 7.687 -6.605 -15.896 1.00 77.06 86 VAL A O 1
ATOM 709 N N . ILE A 1 87 ? 8.612 -5.225 -14.373 1.00 74.38 87 ILE A N 1
ATOM 710 C CA . ILE A 1 87 ? 9.496 -4.515 -15.307 1.00 74.38 87 ILE A CA 1
ATOM 711 C C . ILE A 1 87 ? 10.505 -5.489 -15.921 1.00 74.38 87 ILE A C 1
ATOM 713 O O . ILE A 1 87 ? 10.519 -5.616 -17.136 1.00 74.38 87 ILE A O 1
ATOM 717 N N . VAL A 1 88 ? 11.238 -6.267 -15.115 1.00 73.75 88 VAL A N 1
ATOM 718 C CA . VAL A 1 88 ? 12.215 -7.275 -15.594 1.00 73.75 88 VAL A CA 1
ATOM 719 C C . VAL A 1 88 ? 11.583 -8.310 -16.540 1.00 73.75 88 VAL A C 1
ATOM 721 O O . VAL A 1 88 ? 12.248 -8.866 -17.405 1.00 73.75 88 VAL A O 1
ATOM 724 N N . LYS A 1 89 ? 10.283 -8.600 -16.393 1.00 73.19 89 LYS A N 1
ATOM 725 C CA . LYS A 1 89 ? 9.573 -9.535 -17.283 1.00 73.19 89 LYS A CA 1
ATOM 726 C C . LYS A 1 89 ? 9.226 -8.951 -18.651 1.00 73.19 89 LYS A C 1
ATOM 728 O O . LYS A 1 89 ? 9.004 -9.726 -19.576 1.00 73.19 89 LYS A O 1
ATOM 733 N N . HIS A 1 90 ? 9.079 -7.633 -18.749 1.00 68.38 90 HIS A N 1
ATOM 734 C CA . HIS A 1 90 ? 8.577 -6.960 -19.952 1.00 68.38 90 HIS A CA 1
ATOM 735 C C . HIS A 1 90 ? 9.640 -6.084 -20.630 1.00 68.38 90 HIS A C 1
ATOM 737 O O . HIS A 1 90 ? 9.506 -5.798 -21.814 1.00 68.38 90 HIS A O 1
ATOM 743 N N . TRP A 1 91 ? 10.694 -5.707 -19.906 1.00 65.50 91 TRP A N 1
ATOM 744 C CA . TRP A 1 91 ? 11.846 -4.955 -20.388 1.00 65.50 91 TRP A CA 1
ATOM 745 C C . TRP A 1 91 ? 13.135 -5.625 -19.931 1.00 65.50 91 TRP A C 1
ATOM 747 O O . TRP A 1 91 ? 13.188 -6.214 -18.849 1.00 65.50 91 TRP A O 1
ATOM 757 N N . ASP A 1 92 ? 14.183 -5.474 -20.739 1.00 63.38 92 ASP A N 1
ATOM 758 C CA . ASP A 1 92 ? 15.545 -5.896 -20.411 1.00 63.38 92 ASP A CA 1
ATOM 759 C C . ASP A 1 92 ? 16.144 -4.940 -19.359 1.00 63.38 92 ASP A C 1
ATOM 761 O O . ASP A 1 92 ? 16.956 -4.057 -19.638 1.00 63.38 92 ASP A O 1
ATOM 765 N N . TRP A 1 93 ? 15.607 -5.030 -18.138 1.00 62.88 93 TRP A N 1
ATOM 766 C CA . TRP A 1 93 ? 15.971 -4.182 -17.000 1.00 62.88 93 TRP A CA 1
ATOM 767 C C . TRP A 1 93 ? 17.355 -4.515 -16.464 1.00 62.88 93 TRP A C 1
ATOM 769 O O . TRP A 1 93 ? 18.031 -3.629 -15.952 1.00 62.88 93 TRP A O 1
ATOM 779 N N . GLU A 1 94 ? 17.758 -5.787 -16.528 1.00 59.91 94 GLU A N 1
ATOM 780 C CA . GLU A 1 94 ? 19.098 -6.181 -16.116 1.00 59.91 94 GLU A CA 1
ATOM 781 C C . GLU A 1 94 ? 20.074 -5.810 -17.231 1.00 59.91 94 GLU A C 1
ATOM 783 O O . GLU A 1 94 ? 20.067 -6.427 -18.296 1.00 59.91 94 GLU A O 1
ATOM 788 N N . PRO A 1 95 ? 20.925 -4.803 -17.006 1.00 56.06 95 PRO A N 1
ATOM 789 C CA . PRO A 1 95 ? 21.904 -4.435 -17.993 1.00 56.06 95 PRO A CA 1
ATOM 790 C C . PRO A 1 95 ? 22.886 -5.594 -18.152 1.00 56.06 95 PRO A C 1
ATOM 792 O O . PRO A 1 95 ? 23.484 -6.060 -17.179 1.00 56.06 95 PRO A O 1
ATOM 795 N N . SER A 1 96 ? 23.050 -6.071 -19.381 1.00 56.50 96 SER A N 1
ATOM 796 C CA . SER A 1 96 ? 24.056 -7.076 -19.717 1.00 56.50 96 SER A CA 1
ATOM 797 C C . SER A 1 96 ? 25.440 -6.539 -19.347 1.00 56.50 96 SER A C 1
ATOM 799 O O . SER A 1 96 ? 25.918 -5.663 -20.052 1.00 56.50 96 SER A O 1
ATOM 801 N N . ASN A 1 97 ? 26.049 -7.028 -18.252 1.00 57.59 97 ASN A N 1
ATOM 802 C CA . ASN A 1 97 ? 27.407 -6.711 -17.760 1.00 57.59 97 ASN A CA 1
ATOM 803 C C . ASN A 1 97 ? 28.039 -5.455 -18.396 1.00 57.59 97 ASN A C 1
ATOM 805 O O . ASN A 1 97 ? 28.949 -5.566 -19.218 1.00 57.59 97 ASN A O 1
ATOM 809 N N . PHE A 1 98 ? 27.542 -4.263 -18.053 1.00 61.44 98 PHE A N 1
ATOM 810 C CA . PHE A 1 98 ? 28.183 -3.034 -18.508 1.00 61.44 98 PHE A CA 1
ATOM 811 C C . PHE A 1 98 ? 29.460 -2.820 -17.692 1.00 61.44 98 PHE A C 1
ATOM 813 O O . PHE A 1 98 ? 29.403 -2.583 -16.486 1.00 61.44 98 PHE A O 1
ATOM 820 N N . ASP A 1 99 ? 30.614 -2.894 -18.354 1.00 70.38 99 ASP A N 1
ATOM 821 C CA . ASP A 1 99 ? 31.912 -2.553 -17.755 1.00 70.38 99 ASP A CA 1
ATOM 822 C C . ASP A 1 99 ? 32.068 -1.027 -17.545 1.00 70.38 99 ASP A C 1
ATOM 824 O O . ASP A 1 99 ? 32.981 -0.582 -16.846 1.00 70.38 99 ASP A O 1
ATOM 828 N N . ASP A 1 100 ? 31.172 -0.220 -18.133 1.00 78.81 100 ASP A N 1
ATOM 829 C CA . ASP A 1 100 ? 31.191 1.245 -18.122 1.00 78.81 100 ASP A CA 1
ATOM 830 C C . ASP A 1 100 ? 29.932 1.843 -17.447 1.00 78.81 100 ASP A C 1
ATOM 832 O O . ASP A 1 100 ? 28.814 1.643 -17.934 1.00 78.81 100 ASP A O 1
ATOM 836 N N . PRO A 1 101 ? 30.085 2.631 -16.363 1.00 73.62 101 PRO A N 1
ATOM 837 C CA . PRO A 1 101 ? 28.985 3.341 -15.710 1.00 73.62 101 PRO A CA 1
ATOM 838 C C . PRO A 1 101 ? 28.174 4.267 -16.627 1.00 73.62 101 PRO A C 1
ATOM 840 O O . PRO A 1 101 ? 26.991 4.479 -16.364 1.00 73.62 101 PRO A O 1
ATOM 843 N N . GLN A 1 102 ? 28.772 4.821 -17.690 1.00 74.62 102 GLN A N 1
ATOM 844 C CA . GLN A 1 102 ? 28.043 5.692 -18.616 1.00 74.62 102 GLN A CA 1
ATOM 845 C C . GLN A 1 102 ? 27.046 4.899 -19.472 1.00 74.62 102 GLN A C 1
ATOM 847 O O . GLN A 1 102 ? 25.926 5.354 -19.669 1.00 74.62 102 GLN A O 1
ATOM 852 N N . GLN A 1 103 ? 27.405 3.683 -19.899 1.00 75.12 103 GLN A N 1
ATOM 853 C CA . GLN A 1 103 ? 26.501 2.799 -20.649 1.00 75.12 103 GLN A CA 1
ATOM 854 C C . GLN A 1 103 ? 25.290 2.387 -19.811 1.00 75.12 103 GLN A C 1
ATOM 856 O O . GLN A 1 103 ? 24.171 2.347 -20.314 1.00 75.12 103 GLN A O 1
ATOM 861 N N . LEU A 1 104 ? 25.502 2.144 -18.514 1.00 71.12 104 LEU A N 1
ATOM 862 C CA . LEU A 1 104 ? 24.412 1.899 -17.575 1.00 71.12 104 LEU A CA 1
ATOM 863 C C . LEU A 1 104 ? 23.483 3.116 -17.458 1.00 71.12 104 LEU A C 1
ATOM 865 O O . LEU A 1 104 ? 22.266 2.958 -17.499 1.00 71.12 104 LEU A O 1
ATOM 869 N N . ALA A 1 105 ? 24.046 4.319 -17.325 1.00 70.25 105 ALA A N 1
ATOM 870 C CA . ALA A 1 105 ? 23.263 5.548 -17.227 1.00 70.25 105 ALA A CA 1
ATOM 871 C C . ALA A 1 105 ? 22.448 5.820 -18.503 1.00 70.25 105 ALA A C 1
ATOM 873 O O . ALA A 1 105 ? 21.271 6.171 -18.410 1.00 70.25 105 ALA A O 1
ATOM 874 N N . ASP A 1 106 ? 23.048 5.613 -19.677 1.00 77.19 106 ASP A N 1
ATOM 875 C CA . ASP A 1 106 ? 22.387 5.791 -20.970 1.00 77.19 106 ASP A CA 1
ATOM 876 C C . ASP A 1 106 ? 21.259 4.759 -21.162 1.00 77.19 106 ASP A C 1
ATOM 878 O O . ASP A 1 106 ? 20.156 5.135 -21.554 1.00 77.19 106 ASP A O 1
ATOM 882 N N . HIS A 1 107 ? 21.483 3.492 -20.783 1.00 71.50 107 HIS A N 1
ATOM 883 C CA . HIS A 1 107 ? 20.464 2.428 -20.808 1.00 71.50 107 HIS A CA 1
ATOM 884 C C . HIS A 1 107 ? 19.284 2.722 -19.874 1.00 71.50 107 HIS A C 1
ATOM 886 O O . HIS A 1 107 ? 18.126 2.577 -20.263 1.00 71.50 107 HIS A O 1
ATOM 892 N N . ILE A 1 108 ? 19.553 3.183 -18.646 1.00 68.19 108 ILE A N 1
ATOM 893 C CA . ILE A 1 108 ? 18.504 3.592 -17.697 1.00 68.19 108 ILE A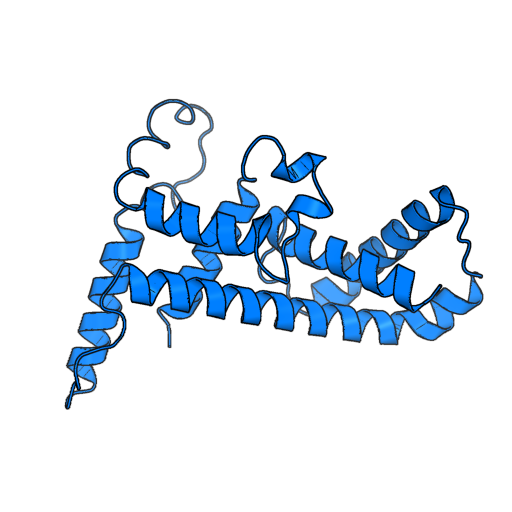 CA 1
ATOM 894 C C . ILE A 1 108 ? 17.703 4.773 -18.256 1.00 68.19 108 ILE A C 1
ATOM 896 O O . ILE A 1 108 ? 16.479 4.808 -18.114 1.00 68.19 108 ILE A O 1
ATOM 900 N N . LEU A 1 109 ? 18.371 5.738 -18.894 1.00 72.56 109 LEU A N 1
ATOM 901 C CA . LEU A 1 109 ? 17.722 6.906 -19.478 1.00 72.56 109 LEU A CA 1
ATOM 902 C C . LEU A 1 109 ? 16.860 6.538 -20.695 1.00 72.56 109 LEU A C 1
ATOM 904 O O . LEU A 1 109 ? 15.751 7.055 -20.824 1.00 72.56 109 LEU A O 1
ATOM 908 N N . GLU A 1 110 ? 17.338 5.647 -21.564 1.00 73.25 110 GLU A N 1
ATOM 909 C CA . GLU A 1 110 ? 16.576 5.113 -22.699 1.00 73.25 110 GLU A CA 1
ATOM 910 C C . GLU A 1 110 ? 15.335 4.365 -22.207 1.00 73.25 110 GLU A C 1
ATOM 912 O O . GLU A 1 110 ? 14.219 4.700 -22.599 1.00 73.25 110 GLU A O 1
ATOM 917 N N . LEU A 1 111 ? 15.498 3.475 -21.226 1.00 66.81 111 LEU A N 1
ATOM 918 C CA . LEU A 1 111 ? 14.386 2.764 -20.610 1.00 66.81 111 LEU A CA 1
ATOM 919 C C . LEU A 1 111 ? 13.378 3.709 -19.935 1.00 66.81 111 LEU A C 1
ATOM 921 O O . LEU A 1 111 ? 12.167 3.511 -20.036 1.00 66.81 111 LEU A O 1
ATOM 925 N N . TYR A 1 112 ? 13.857 4.735 -19.227 1.00 67.25 112 TYR A N 1
ATOM 926 C CA . TYR A 1 112 ? 12.997 5.761 -18.642 1.00 67.25 112 TYR A CA 1
ATOM 927 C C . TYR A 1 112 ? 12.191 6.472 -19.729 1.00 67.25 112 TYR A C 1
ATOM 929 O O . TYR A 1 112 ? 10.980 6.626 -19.585 1.00 67.25 112 TYR A O 1
ATOM 937 N N . ASN A 1 113 ? 12.832 6.873 -20.825 1.00 69.75 113 ASN A N 1
ATOM 938 C CA . ASN A 1 113 ? 12.150 7.531 -21.931 1.00 69.75 113 ASN A CA 1
ATOM 939 C C . ASN A 1 113 ? 11.121 6.605 -22.590 1.00 69.75 113 ASN A C 1
ATOM 941 O O . ASN A 1 113 ? 9.995 7.046 -22.792 1.00 69.75 113 ASN A O 1
ATOM 945 N N . ASP A 1 114 ? 11.440 5.329 -22.811 1.00 66.75 114 ASP A N 1
ATOM 946 C CA . ASP A 1 114 ? 10.514 4.324 -23.347 1.00 66.75 114 ASP A CA 1
ATOM 947 C C . ASP A 1 114 ? 9.303 4.107 -22.434 1.00 66.75 114 ASP A C 1
ATOM 949 O O . ASP A 1 114 ? 8.158 4.044 -22.894 1.00 66.75 114 ASP A O 1
ATOM 953 N N . LEU A 1 115 ? 9.533 4.029 -21.118 1.00 61.84 115 LEU A N 1
ATOM 954 C CA . LEU A 1 115 ? 8.463 3.957 -20.127 1.00 61.84 115 LEU A CA 1
ATOM 955 C C . LEU A 1 115 ? 7.602 5.228 -20.183 1.00 61.84 115 LEU A C 1
ATOM 957 O O . LEU A 1 115 ? 6.376 5.127 -20.152 1.00 61.84 115 LEU A O 1
ATOM 961 N N . MET A 1 116 ? 8.211 6.411 -20.306 1.00 62.50 116 MET A N 1
ATOM 962 C CA . MET A 1 116 ? 7.537 7.714 -20.263 1.00 62.50 116 MET A CA 1
ATOM 963 C C . MET A 1 116 ? 6.907 8.162 -21.595 1.00 62.50 116 MET A C 1
ATOM 965 O O . MET A 1 116 ? 6.002 8.998 -21.572 1.00 62.50 116 MET A O 1
ATOM 969 N N . GLU A 1 117 ? 7.318 7.636 -22.752 1.00 59.12 117 GLU A N 1
ATOM 970 C CA . GLU A 1 117 ? 6.847 8.081 -24.075 1.00 59.12 117 GLU A CA 1
ATOM 971 C C . GLU A 1 117 ? 5.337 7.830 -24.264 1.00 59.12 117 GLU A C 1
ATOM 973 O O . GLU A 1 117 ? 4.625 8.665 -24.831 1.00 59.12 117 GLU A O 1
ATOM 978 N N . GLY A 1 118 ? 4.811 6.753 -23.664 1.00 51.31 118 GLY A N 1
ATOM 979 C CA . GLY A 1 118 ? 3.373 6.472 -23.556 1.00 51.31 118 GLY A CA 1
ATOM 980 C C . GLY A 1 118 ? 2.632 7.278 -22.473 1.00 51.31 118 GLY A C 1
ATOM 981 O O . GLY A 1 118 ? 1.401 7.275 -22.432 1.00 51.31 118 GLY A O 1
ATOM 982 N N . MET A 1 119 ? 3.350 8.003 -21.607 1.00 49.31 119 MET A N 1
ATOM 983 C CA . MET A 1 119 ? 2.807 8.733 -20.449 1.00 49.31 119 MET A CA 1
ATOM 984 C C . MET A 1 119 ? 2.552 10.228 -20.693 1.00 49.31 119 MET A C 1
ATOM 986 O O . MET A 1 119 ? 2.251 10.960 -19.744 1.00 49.31 119 MET A O 1
ATOM 990 N N . LYS A 1 120 ? 2.618 10.703 -21.946 1.00 41.59 120 LYS A N 1
ATOM 991 C CA . LYS A 1 120 ? 2.407 12.120 -22.329 1.00 41.59 120 LYS A CA 1
ATOM 992 C C . LYS A 1 120 ? 1.115 12.770 -21.797 1.00 41.59 120 LYS A C 1
ATOM 994 O O . LYS A 1 120 ? 1.017 13.991 -21.808 1.00 41.59 120 LYS A O 1
ATOM 999 N N . TYR A 1 121 ? 0.151 11.993 -21.303 1.00 39.50 121 TYR A N 1
ATOM 1000 C CA . TYR A 1 121 ? -1.130 12.475 -20.771 1.00 39.50 121 TYR A CA 1
ATOM 1001 C C . TYR A 1 121 ? -1.194 12.616 -19.240 1.00 39.50 121 TYR A C 1
ATOM 1003 O O . TYR A 1 121 ? -2.243 12.976 -18.720 1.00 39.50 121 TYR A O 1
ATOM 1011 N N . ILE A 1 122 ? -0.106 12.355 -18.507 1.00 42.47 122 ILE A N 1
ATOM 1012 C CA . ILE A 1 122 ? -0.084 12.463 -17.031 1.00 42.47 122 ILE A CA 1
ATOM 1013 C C . ILE 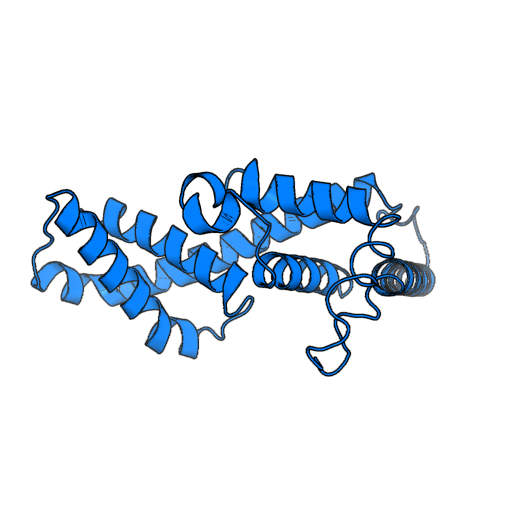A 1 122 ? 0.473 13.823 -16.560 1.00 42.47 122 ILE A C 1
ATOM 1015 O O . ILE A 1 122 ? 0.243 14.225 -15.427 1.00 42.47 122 ILE A O 1
ATOM 1019 N N . HIS A 1 123 ? 1.168 14.557 -17.438 1.00 36.81 123 HIS A N 1
ATOM 1020 C CA . HIS A 1 123 ? 1.825 15.838 -17.123 1.00 36.81 123 HIS A CA 1
ATOM 1021 C C . HIS A 1 123 ? 1.155 17.068 -17.773 1.00 36.81 123 HIS A C 1
ATOM 1023 O O . HIS A 1 123 ? 1.730 18.153 -17.759 1.00 36.81 123 HIS A O 1
ATOM 1029 N N . GLY A 1 124 ? -0.026 16.917 -18.379 1.00 32.47 124 GLY A N 1
ATOM 1030 C CA . GLY A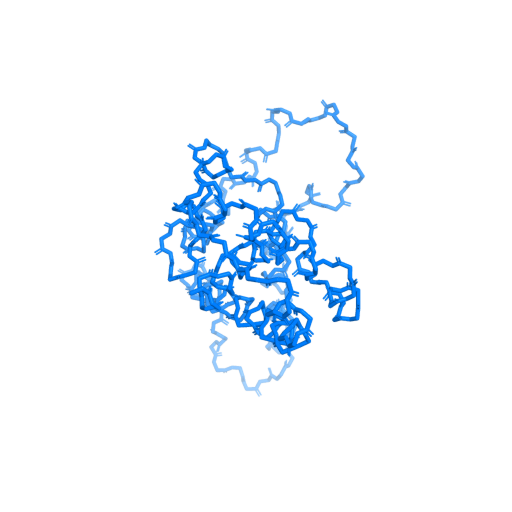 1 124 ? -0.774 18.034 -18.966 1.00 32.47 124 GLY A CA 1
ATOM 1031 C C . GLY A 1 124 ? -1.818 18.566 -17.991 1.00 32.47 124 GLY A C 1
ATOM 1032 O O . GLY A 1 124 ? -2.524 17.764 -17.386 1.00 32.47 124 GLY A O 1
ATOM 1033 N N . ASP A 1 125 ? -1.925 19.893 -17.861 1.00 37.75 125 ASP A N 1
ATOM 1034 C CA . ASP A 1 125 ? -3.010 20.544 -17.118 1.00 37.75 125 ASP A CA 1
ATOM 1035 C C . ASP A 1 125 ? -4.360 19.930 -17.517 1.00 37.75 125 ASP A C 1
ATOM 1037 O O . ASP A 1 125 ? -4.760 19.934 -18.688 1.00 37.75 125 ASP A O 1
ATOM 1041 N N . CYS A 1 126 ? -5.025 19.338 -16.526 1.00 41.09 126 CYS A N 1
ATOM 1042 C CA . CYS A 1 126 ? -6.260 18.586 -16.681 1.00 41.09 126 CYS A CA 1
ATOM 1043 C C . CYS A 1 126 ? -7.418 19.511 -17.074 1.00 41.09 126 CYS A C 1
ATOM 1045 O O . CYS A 1 126 ? -8.135 20.010 -16.210 1.00 41.09 126 CYS A O 1
ATOM 1047 N N . ASN A 1 127 ? -7.645 19.691 -18.374 1.00 40.94 127 ASN A N 1
ATOM 1048 C CA . ASN A 1 127 ? -8.891 20.260 -18.880 1.00 40.94 127 ASN A CA 1
ATOM 1049 C C . ASN A 1 127 ? -9.874 19.123 -19.202 1.00 40.94 127 ASN A C 1
ATOM 1051 O O . ASN A 1 127 ? -9.603 18.250 -20.029 1.00 40.94 127 ASN A O 1
ATOM 1055 N N . GLU A 1 128 ? -11.016 19.143 -18.516 1.00 47.94 128 GLU A N 1
ATOM 1056 C CA . GLU A 1 128 ? -11.991 18.049 -18.372 1.00 47.94 128 GLU A CA 1
ATOM 1057 C C . GLU A 1 128 ? -12.642 17.555 -19.686 1.00 47.94 128 GLU A C 1
ATOM 1059 O O . GLU A 1 128 ? -13.221 16.472 -19.719 1.00 47.94 128 GLU A O 1
ATOM 1064 N N . GLU A 1 129 ? -12.531 18.282 -20.801 1.00 42.53 129 GLU A N 1
ATOM 1065 C CA . GLU A 1 129 ? -13.321 18.002 -22.013 1.00 42.53 129 GLU A CA 1
ATOM 1066 C C . GLU A 1 129 ? -12.730 16.948 -22.972 1.00 42.53 129 GLU A C 1
ATOM 1068 O O . GLU A 1 129 ? -13.437 16.451 -23.848 1.00 42.53 129 GLU A O 1
ATOM 1073 N N . VAL A 1 130 ? -11.467 16.532 -22.817 1.00 43.34 130 VAL A N 1
ATOM 1074 C CA . VAL A 1 130 ? -10.808 15.583 -23.757 1.00 43.34 130 VAL A CA 1
ATOM 1075 C C . VAL A 1 130 ? -10.860 14.119 -23.259 1.00 43.34 130 VAL A C 1
ATOM 1077 O O . VAL A 1 130 ? -10.273 13.207 -23.841 1.00 43.34 130 VAL A O 1
ATOM 1080 N N . HIS A 1 131 ? -11.603 13.859 -22.180 1.00 46.00 131 HIS A N 1
ATOM 1081 C CA . HIS A 1 131 ? -11.404 12.702 -21.301 1.00 46.00 131 HIS A CA 1
ATOM 1082 C C . HIS A 1 131 ? -11.881 11.329 -21.827 1.00 46.00 131 HIS A C 1
ATOM 1084 O O . HIS A 1 131 ? -11.469 10.301 -21.288 1.00 46.00 131 HIS A O 1
ATOM 1090 N N . HIS A 1 132 ? -12.732 11.252 -22.857 1.00 40.88 132 HIS A N 1
ATOM 1091 C CA . HIS A 1 132 ? -13.500 10.014 -23.092 1.00 40.88 132 HIS A CA 1
ATOM 1092 C C . HIS A 1 132 ? -13.088 9.124 -24.269 1.00 40.88 132 HIS A C 1
ATOM 1094 O O . HIS A 1 132 ? -13.459 7.954 -24.255 1.00 40.88 132 HIS A O 1
ATOM 1100 N N . LEU A 1 133 ? -12.321 9.599 -25.258 1.00 35.50 133 LEU A N 1
ATOM 1101 C CA . LEU A 1 133 ? -12.008 8.763 -26.434 1.00 35.50 133 LEU A CA 1
ATOM 1102 C C . LEU A 1 133 ? -10.521 8.521 -26.716 1.00 35.50 133 LEU A C 1
ATOM 1104 O O . LEU A 1 133 ? -10.203 7.512 -27.339 1.00 35.50 133 LEU A O 1
ATOM 1108 N N . TYR A 1 134 ? -9.607 9.368 -26.233 1.00 37.00 134 TYR A N 1
ATOM 1109 C CA . TYR A 1 134 ? -8.188 9.284 -26.616 1.00 37.00 134 TYR A CA 1
ATOM 1110 C C . TYR A 1 134 ? -7.239 8.800 -25.504 1.00 37.00 134 TYR A C 1
ATOM 1112 O O . TYR A 1 134 ? -6.101 8.444 -25.804 1.00 37.00 134 TYR A O 1
ATOM 1120 N N . SER A 1 135 ? -7.683 8.710 -24.241 1.00 45.91 135 SER A N 1
ATOM 1121 C CA . SER A 1 135 ? -6.822 8.279 -23.121 1.00 45.91 135 SER A CA 1
ATOM 1122 C C . SER A 1 135 ? -6.622 6.761 -23.034 1.00 45.91 135 SER A C 1
ATOM 1124 O O . SER A 1 135 ? -5.620 6.310 -22.491 1.00 45.91 135 SER A O 1
ATOM 1126 N N . TRP A 1 136 ? -7.527 5.964 -23.613 1.00 38.56 136 TRP A N 1
ATOM 1127 C CA . TRP A 1 136 ? -7.498 4.501 -23.495 1.00 38.56 136 TRP A CA 1
ATOM 1128 C C . TRP A 1 136 ? -6.749 3.793 -24.631 1.00 38.56 136 TRP A C 1
ATOM 1130 O O . TRP A 1 136 ? -6.262 2.686 -24.433 1.00 38.56 136 TRP A O 1
ATOM 1140 N N . GLN A 1 137 ? -6.616 4.412 -25.811 1.00 36.88 137 GLN A N 1
ATOM 1141 C CA . GLN A 1 137 ? -6.040 3.742 -26.989 1.00 36.88 137 GLN A CA 1
ATOM 1142 C C . GLN A 1 137 ? -4.504 3.790 -27.046 1.00 36.88 137 GLN A C 1
ATOM 1144 O O . GLN A 1 137 ? -3.888 2.826 -27.492 1.00 36.88 137 GLN A O 1
ATOM 1149 N N . ASN A 1 138 ? -3.866 4.836 -26.510 1.00 37.31 138 ASN A N 1
ATOM 1150 C CA . ASN A 1 138 ? -2.398 4.897 -26.397 1.00 37.31 138 ASN A CA 1
ATOM 1151 C C . ASN A 1 138 ? -1.848 4.110 -25.193 1.00 37.31 138 ASN A C 1
ATOM 1153 O O . ASN A 1 138 ? -0.643 3.915 -25.077 1.00 37.31 138 ASN A O 1
ATOM 1157 N N . LEU A 1 139 ? -2.732 3.601 -24.328 1.00 42.78 139 LEU A N 1
ATOM 1158 C CA . LEU A 1 139 ? -2.391 2.687 -23.238 1.00 42.78 139 LEU A CA 1
ATOM 1159 C C . LEU A 1 139 ? -2.218 1.235 -23.703 1.00 42.78 139 LEU A C 1
ATOM 1161 O O . LEU A 1 139 ? -1.896 0.394 -22.880 1.00 42.78 139 LEU A O 1
ATOM 1165 N N . ILE A 1 140 ? -2.439 0.910 -24.979 1.00 38.78 140 ILE A N 1
ATOM 1166 C CA . ILE A 1 140 ? -2.572 -0.483 -25.436 1.00 38.78 140 ILE A CA 1
ATOM 1167 C C . ILE A 1 140 ? -1.214 -1.187 -25.626 1.00 38.78 140 ILE A C 1
ATOM 1169 O O . ILE A 1 140 ? -1.131 -2.392 -25.402 1.00 38.78 140 ILE A O 1
ATOM 1173 N N . SER A 1 141 ? -0.126 -0.476 -25.942 1.00 42.09 141 SER A N 1
ATOM 1174 C CA . SER A 1 141 ? 1.211 -1.090 -26.080 1.00 42.09 141 SER A CA 1
ATOM 1175 C C . SER A 1 141 ? 1.942 -1.289 -24.741 1.00 42.09 141 SER A C 1
ATOM 1177 O O . SER A 1 141 ? 2.674 -2.263 -24.594 1.00 42.09 141 SER A O 1
ATOM 1179 N N . GLN A 1 142 ? 1.682 -0.443 -23.734 1.00 53.00 142 GLN A N 1
ATOM 1180 C CA . GLN A 1 142 ? 2.128 -0.618 -22.335 1.00 53.00 142 GLN A CA 1
ATOM 1181 C C . GLN A 1 142 ? 1.029 -1.192 -21.410 1.00 53.00 142 GLN A C 1
ATOM 1183 O O . GLN A 1 142 ? 1.210 -1.309 -20.194 1.00 53.00 142 GLN A O 1
ATOM 1188 N N . GLY A 1 143 ? -0.125 -1.553 -21.977 1.00 56.72 143 GLY A N 1
ATOM 1189 C CA . GLY A 1 143 ? -1.334 -1.935 -21.244 1.00 56.72 143 GLY A CA 1
ATOM 1190 C C . GLY A 1 143 ? -1.147 -3.208 -20.445 1.00 56.72 143 GLY A C 1
ATOM 1191 O O . GLY A 1 143 ? -1.478 -3.228 -19.269 1.00 56.72 143 GLY A O 1
ATOM 1192 N N . LEU A 1 144 ? -0.491 -4.210 -21.034 1.00 58.78 144 LEU A N 1
ATOM 1193 C CA . LEU A 1 144 ? -0.168 -5.479 -20.375 1.00 58.78 144 LEU A CA 1
ATOM 1194 C C . LEU A 1 144 ? 0.743 -5.295 -19.158 1.00 58.78 144 LEU A C 1
ATOM 1196 O O . LEU A 1 144 ? 0.512 -5.910 -18.122 1.00 58.78 144 LEU A O 1
ATOM 1200 N N . PHE A 1 145 ? 1.758 -4.431 -19.249 1.00 64.94 145 PHE A N 1
ATOM 1201 C CA . PHE A 1 145 ? 2.641 -4.133 -18.120 1.00 64.94 145 PHE A CA 1
ATOM 1202 C C . PHE A 1 145 ? 1.874 -3.476 -16.973 1.00 64.94 145 PHE A C 1
ATOM 1204 O O . PHE A 1 145 ? 1.931 -3.929 -15.828 1.00 64.94 145 PHE A O 1
ATOM 1211 N N . ARG A 1 146 ? 1.137 -2.412 -17.297 1.00 68.62 146 ARG A N 1
ATOM 1212 C CA . ARG A 1 146 ? 0.388 -1.620 -16.324 1.00 68.62 146 ARG A CA 1
ATOM 1213 C C . ARG A 1 146 ? -0.731 -2.436 -15.690 1.00 68.62 146 ARG A C 1
ATOM 1215 O O . ARG A 1 146 ? -0.914 -2.376 -14.479 1.00 68.62 146 ARG A O 1
ATOM 1222 N N . GLU A 1 147 ? -1.433 -3.227 -16.490 1.00 69.44 147 GLU A N 1
ATOM 1223 C CA . GLU A 1 147 ? -2.474 -4.153 -16.059 1.00 69.44 147 GLU A CA 1
ATOM 1224 C C . GLU A 1 147 ? -1.887 -5.235 -15.149 1.00 69.44 147 GLU A C 1
ATOM 1226 O O . GLU A 1 147 ? -2.359 -5.393 -14.028 1.00 69.44 147 GLU A O 1
ATOM 1231 N N . ASN A 1 148 ? -0.788 -5.888 -15.539 1.00 75.19 148 ASN A N 1
ATOM 1232 C CA . ASN A 1 148 ? -0.119 -6.882 -14.697 1.00 75.19 148 ASN A CA 1
ATOM 1233 C C . ASN A 1 148 ? 0.354 -6.291 -13.363 1.00 75.19 148 ASN A C 1
ATOM 1235 O O . ASN A 1 148 ? 0.202 -6.930 -12.318 1.00 75.19 148 ASN A O 1
ATOM 1239 N N . LEU A 1 149 ? 0.899 -5.072 -13.375 1.00 82.25 149 LEU A N 1
ATOM 1240 C CA . LEU A 1 149 ? 1.343 -4.380 -12.169 1.00 82.25 149 LEU A CA 1
ATOM 1241 C C . LEU A 1 149 ? 0.165 -4.005 -11.264 1.00 82.25 149 LEU A C 1
ATOM 1243 O O . LEU A 1 149 ? 0.195 -4.310 -10.073 1.00 82.25 149 LEU A O 1
ATOM 1247 N N . CYS A 1 150 ? -0.898 -3.420 -11.816 1.00 82.50 150 CYS A N 1
ATOM 1248 C CA . CYS A 1 150 ? -2.079 -3.028 -11.046 1.00 82.50 150 CYS A CA 1
ATOM 1249 C C . CYS A 1 150 ? -2.839 -4.249 -10.505 1.00 82.50 150 CYS A C 1
ATOM 1251 O O . CYS A 1 150 ? -3.223 -4.264 -9.337 1.00 82.50 150 CYS A O 1
ATOM 1253 N N . ILE A 1 151 ? -3.002 -5.306 -11.305 1.00 82.88 151 ILE A N 1
ATOM 1254 C CA . ILE A 1 151 ? -3.624 -6.566 -10.879 1.00 82.88 151 ILE A CA 1
ATOM 1255 C C . ILE A 1 151 ? -2.803 -7.205 -9.754 1.00 82.88 151 ILE A C 1
ATOM 1257 O O . ILE A 1 151 ? -3.341 -7.546 -8.698 1.00 82.88 151 ILE A O 1
ATOM 1261 N N . THR A 1 152 ? -1.487 -7.329 -9.933 1.00 84.88 152 THR A N 1
ATOM 1262 C CA . THR A 1 152 ? -0.628 -7.954 -8.917 1.00 84.88 152 THR A CA 1
ATOM 1263 C C . THR A 1 152 ? -0.569 -7.108 -7.647 1.00 84.88 152 THR A C 1
ATOM 1265 O O . THR A 1 152 ? -0.663 -7.649 -6.549 1.00 84.88 152 THR A O 1
ATOM 1268 N N . GLY A 1 153 ? -0.452 -5.787 -7.777 1.00 85.38 153 GLY A N 1
ATOM 1269 C CA . GLY A 1 153 ? -0.329 -4.862 -6.656 1.00 85.38 153 GLY A CA 1
ATOM 1270 C C . GLY A 1 153 ? -1.616 -4.686 -5.851 1.00 85.38 153 GLY A C 1
ATOM 1271 O O . GLY A 1 153 ? -1.575 -4.706 -4.621 1.00 85.38 153 GLY A O 1
ATOM 1272 N N . PHE A 1 154 ? -2.763 -4.550 -6.522 1.00 87.50 154 PHE A N 1
ATOM 1273 C CA . PHE A 1 154 ? -4.020 -4.180 -5.865 1.00 87.50 154 PHE A CA 1
ATOM 1274 C C . PHE A 1 154 ? -5.005 -5.341 -5.696 1.00 87.50 154 PHE A C 1
ATOM 1276 O O . PHE A 1 154 ? -5.768 -5.320 -4.728 1.00 87.50 154 PHE A O 1
ATOM 1283 N N . TYR A 1 155 ? -4.971 -6.371 -6.550 1.00 84.06 155 TYR A N 1
ATOM 1284 C CA . TYR A 1 155 ? -6.004 -7.422 -6.593 1.00 84.06 155 TYR A CA 1
ATOM 1285 C C . TYR A 1 155 ? -5.543 -8.807 -6.122 1.00 84.06 155 TYR A C 1
ATOM 1287 O O . TYR A 1 155 ? -6.351 -9.541 -5.561 1.00 84.06 155 TYR A O 1
ATOM 1295 N N . ILE A 1 156 ? -4.278 -9.180 -6.340 1.00 83.44 156 ILE A N 1
ATOM 1296 C CA . ILE A 1 156 ? -3.802 -10.559 -6.084 1.00 83.44 156 ILE A CA 1
ATOM 1297 C C . ILE A 1 156 ? -2.700 -10.623 -5.016 1.00 83.44 156 ILE A C 1
ATOM 1299 O O . ILE A 1 156 ? -2.581 -11.616 -4.298 1.00 83.44 156 ILE A O 1
ATOM 1303 N N . GLY A 1 157 ? -1.867 -9.589 -4.908 1.00 77.69 157 GLY A N 1
ATOM 1304 C CA . GLY A 1 157 ? -0.695 -9.583 -4.038 1.00 77.69 157 GLY A CA 1
ATOM 1305 C C . GLY A 1 157 ? -1.022 -9.692 -2.549 1.00 77.69 157 GLY A C 1
ATOM 1306 O O . GLY A 1 157 ? -2.140 -9.448 -2.103 1.00 77.69 157 GLY A O 1
ATOM 1307 N N . LYS A 1 158 ? -0.003 -10.003 -1.738 1.00 79.00 158 LYS A N 1
ATOM 1308 C CA . LYS A 1 158 ? -0.133 -10.099 -0.268 1.00 79.00 158 LYS A CA 1
ATOM 1309 C C . LYS A 1 158 ? -0.665 -8.819 0.382 1.00 79.00 158 LYS A C 1
ATOM 1311 O O . LYS A 1 158 ? -1.291 -8.893 1.434 1.00 79.00 158 LYS A O 1
ATOM 1316 N N . SER A 1 159 ? -0.411 -7.682 -0.254 1.00 78.75 159 SER A N 1
ATOM 1317 C CA . SER A 1 159 ? -0.852 -6.356 0.176 1.00 78.75 159 SER A CA 1
ATOM 1318 C C . SER A 1 159 ? -2.052 -5.856 -0.640 1.00 78.75 159 SER A C 1
ATOM 1320 O O . SER A 1 159 ? -2.275 -4.652 -0.733 1.00 78.75 159 SER A O 1
ATOM 1322 N N . SER A 1 160 ? -2.803 -6.772 -1.265 1.00 85.12 160 SER A N 1
ATOM 1323 C CA . SER A 1 160 ? -4.004 -6.451 -2.033 1.00 85.12 160 SER A CA 1
ATOM 1324 C C . SER A 1 160 ? -5.023 -5.723 -1.162 1.00 85.12 160 SER A C 1
ATOM 1326 O O . SER A 1 160 ? -5.353 -6.153 -0.055 1.00 85.12 160 SER A O 1
ATOM 1328 N N . LEU A 1 161 ? -5.549 -4.628 -1.707 1.00 88.44 161 LEU A N 1
ATOM 1329 C CA . LEU A 1 161 ? -6.604 -3.844 -1.080 1.00 88.44 161 LEU A CA 1
ATOM 1330 C C . LEU A 1 161 ? -7.987 -4.141 -1.660 1.00 88.44 161 LEU A C 1
ATOM 1332 O O . LEU A 1 161 ? -8.979 -3.896 -0.978 1.00 88.44 161 LEU A O 1
ATOM 1336 N N . ALA A 1 162 ? -8.074 -4.718 -2.863 1.00 86.75 162 ALA A N 1
ATOM 1337 C CA . ALA A 1 162 ? -9.346 -4.948 -3.542 1.00 86.75 162 ALA A CA 1
ATOM 1338 C C . ALA A 1 162 ? -10.324 -5.787 -2.706 1.00 86.75 162 ALA A C 1
ATOM 1340 O O . ALA A 1 162 ? -11.499 -5.449 -2.610 1.00 86.75 162 ALA A O 1
ATOM 1341 N N . ALA A 1 163 ? -9.833 -6.825 -2.021 1.00 86.31 163 ALA A N 1
ATOM 1342 C CA . ALA A 1 163 ? -10.666 -7.654 -1.149 1.00 86.31 163 ALA A CA 1
ATOM 1343 C C . ALA A 1 163 ? -11.233 -6.891 0.066 1.00 86.31 163 ALA A C 1
ATOM 1345 O O . ALA A 1 163 ? -12.271 -7.271 0.597 1.00 86.31 163 ALA A O 1
ATOM 1346 N N . SER A 1 164 ? -10.551 -5.831 0.513 1.00 88.44 164 SER A N 1
ATOM 1347 C CA . SER A 1 164 ? -10.942 -5.029 1.683 1.00 88.44 164 SER A CA 1
ATOM 1348 C C . SER A 1 164 ? -11.760 -3.781 1.331 1.00 88.44 164 SER A C 1
ATOM 1350 O O . SER A 1 164 ? -12.345 -3.184 2.235 1.00 88.44 164 SER A O 1
ATOM 1352 N N . PHE A 1 165 ? -11.785 -3.388 0.052 1.00 89.31 165 PHE A N 1
ATOM 1353 C CA . PHE A 1 165 ? -12.422 -2.170 -0.462 1.00 89.31 165 PHE A CA 1
ATOM 1354 C C . PHE A 1 165 ? -13.078 -2.442 -1.827 1.00 89.31 165 PHE A C 1
ATOM 1356 O O . PHE A 1 165 ? -12.701 -1.884 -2.862 1.00 89.31 165 PHE A O 1
ATOM 1363 N N . LEU A 1 166 ? -14.038 -3.372 -1.839 1.00 86.38 166 LEU A N 1
ATOM 1364 C CA . LEU A 1 166 ? -14.736 -3.817 -3.052 1.00 86.38 166 LEU A CA 1
ATOM 1365 C C . LEU A 1 166 ? -15.538 -2.697 -3.723 1.00 86.38 166 LEU A C 1
ATOM 1367 O O . LEU A 1 166 ? -15.698 -2.691 -4.938 1.00 86.38 166 LEU A O 1
ATOM 1371 N N . ASP A 1 167 ? -16.036 -1.749 -2.941 1.00 86.38 167 ASP A N 1
ATOM 1372 C CA . ASP A 1 167 ? -16.730 -0.556 -3.417 1.00 86.38 167 ASP A CA 1
ATOM 1373 C C . ASP A 1 167 ? -15.820 0.356 -4.252 1.00 86.38 167 ASP A C 1
ATOM 1375 O O . ASP A 1 167 ? -16.292 0.995 -5.192 1.00 86.38 167 ASP A O 1
ATOM 1379 N N . ILE A 1 168 ? -14.518 0.356 -3.954 1.00 82.94 168 ILE A N 1
ATOM 1380 C CA . ILE A 1 168 ? -13.510 1.180 -4.627 1.00 82.94 168 ILE A CA 1
ATOM 1381 C C . ILE A 1 168 ? -12.902 0.450 -5.828 1.00 82.94 168 ILE A C 1
ATOM 1383 O O . ILE A 1 168 ? -12.758 1.041 -6.892 1.00 82.94 168 ILE A O 1
ATOM 1387 N N . PHE A 1 169 ? -12.550 -0.830 -5.677 1.00 82.50 169 PHE A N 1
ATOM 1388 C CA . PHE A 1 169 ? -11.818 -1.590 -6.703 1.00 82.50 169 PHE A CA 1
ATOM 1389 C C . PHE A 1 169 ? -12.692 -2.534 -7.541 1.00 82.50 169 PHE A C 1
ATOM 1391 O O . PHE A 1 169 ? -12.194 -3.148 -8.485 1.00 82.50 169 PHE A O 1
ATOM 1398 N N . GLY A 1 170 ? -13.971 -2.707 -7.197 1.00 71.00 170 GLY A N 1
ATOM 1399 C CA . GLY A 1 170 ? -14.838 -3.734 -7.784 1.00 71.00 170 GLY A CA 1
ATOM 1400 C C . GLY A 1 170 ? -15.448 -3.391 -9.142 1.00 71.00 170 GLY A C 1
ATOM 1401 O O . GLY A 1 170 ? -16.061 -4.265 -9.750 1.00 71.00 170 GLY A O 1
ATOM 1402 N N . LYS A 1 171 ? -15.311 -2.147 -9.614 1.00 70.75 171 LYS A N 1
ATOM 1403 C CA . LYS A 1 171 ? -15.799 -1.720 -10.936 1.00 70.75 171 LYS A CA 1
ATOM 1404 C C . LYS A 1 171 ? -14.641 -1.369 -11.854 1.00 70.75 171 LYS A C 1
ATOM 1406 O O . LYS A 1 171 ? -14.371 -2.101 -12.796 1.00 70.75 171 LYS A O 1
ATOM 1411 N N . ASP A 1 172 ? -13.944 -0.292 -11.512 1.00 68.44 172 ASP A N 1
ATOM 1412 C CA . ASP A 1 172 ? -12.838 0.261 -12.280 1.00 68.44 172 ASP A CA 1
ATOM 1413 C C . ASP A 1 172 ? -11.638 0.501 -11.362 1.00 68.44 172 ASP A C 1
ATOM 1415 O O . ASP A 1 172 ? -11.776 0.624 -10.143 1.00 68.44 172 ASP A O 1
ATOM 1419 N N . LEU A 1 173 ? -10.447 0.586 -11.953 1.00 74.38 173 LEU A N 1
ATOM 1420 C CA . LEU A 1 173 ? -9.243 0.940 -11.214 1.00 74.38 173 LEU A CA 1
ATOM 1421 C C . LEU A 1 173 ? -9.247 2.449 -10.897 1.00 74.38 173 LEU A C 1
ATOM 1423 O O . LEU A 1 173 ? -9.339 3.254 -11.829 1.00 74.38 173 LEU A O 1
ATOM 1427 N N . PRO A 1 174 ? -9.098 2.868 -9.624 1.00 76.62 174 PRO A N 1
ATOM 1428 C CA . PRO A 1 174 ? -9.098 4.285 -9.275 1.00 76.62 174 PRO A CA 1
ATOM 1429 C C . PRO A 1 174 ? -7.975 5.061 -9.973 1.00 76.62 174 PRO A C 1
ATOM 1431 O O . PRO A 1 174 ? -6.837 4.593 -10.049 1.00 76.62 174 PRO A O 1
ATOM 1434 N N . ALA A 1 175 ? -8.257 6.296 -10.400 1.00 73.06 175 ALA A N 1
ATOM 1435 C CA . ALA A 1 175 ? -7.254 7.172 -11.015 1.00 73.06 175 ALA A CA 1
ATOM 1436 C C . ALA A 1 175 ? -6.037 7.412 -10.098 1.00 73.06 175 ALA A C 1
ATOM 1438 O O . ALA A 1 175 ? -4.901 7.434 -10.569 1.00 73.06 175 ALA A O 1
ATOM 1439 N N . GLY A 1 176 ? -6.252 7.500 -8.781 1.00 72.50 176 GLY A N 1
ATOM 1440 C CA . GLY A 1 176 ? -5.159 7.568 -7.808 1.00 72.50 176 GLY A CA 1
ATOM 1441 C C . GLY A 1 176 ? -4.273 6.318 -7.823 1.00 72.50 176 GLY A C 1
ATOM 1442 O O . GLY A 1 176 ? -3.053 6.433 -7.815 1.00 72.50 176 GLY A O 1
ATOM 1443 N N . ALA A 1 177 ? -4.852 5.121 -7.965 1.00 78.44 177 ALA A N 1
ATOM 1444 C CA . ALA A 1 177 ? -4.085 3.875 -8.023 1.00 78.44 177 ALA A CA 1
ATOM 1445 C C . ALA A 1 177 ? -3.175 3.806 -9.251 1.00 78.44 177 ALA A C 1
ATOM 1447 O O . ALA A 1 177 ? -2.040 3.320 -9.189 1.00 78.44 177 ALA A O 1
ATOM 1448 N N . LEU A 1 178 ? -3.658 4.359 -10.360 1.00 75.94 178 LEU A N 1
ATOM 1449 C CA . LEU A 1 178 ? -2.862 4.571 -11.553 1.00 75.94 178 LEU A CA 1
ATOM 1450 C C . LEU A 1 178 ? -1.720 5.560 -11.306 1.00 75.94 178 LEU A C 1
ATOM 1452 O O . LEU A 1 178 ? -0.582 5.240 -11.640 1.00 75.94 178 LEU A O 1
ATOM 1456 N N . ALA A 1 179 ? -1.999 6.717 -10.703 1.00 73.62 179 ALA A N 1
ATOM 1457 C CA . ALA A 1 179 ? -0.982 7.713 -10.369 1.00 73.62 179 ALA A CA 1
ATOM 1458 C C . ALA A 1 179 ? 0.092 7.140 -9.428 1.00 73.62 179 ALA A C 1
ATOM 1460 O O . ALA A 1 179 ? 1.277 7.235 -9.733 1.00 73.62 179 ALA A O 1
ATOM 1461 N N . PHE A 1 180 ? -0.319 6.452 -8.359 1.00 81.38 180 PHE A N 1
ATOM 1462 C CA . PHE A 1 180 ? 0.561 5.758 -7.418 1.00 81.38 180 PHE A CA 1
ATOM 1463 C C . PHE A 1 180 ? 1.491 4.773 -8.132 1.00 81.38 180 PHE A C 1
ATOM 1465 O O . PHE A 1 180 ? 2.703 4.788 -7.919 1.00 81.38 180 PHE A O 1
ATOM 1472 N N . THR A 1 181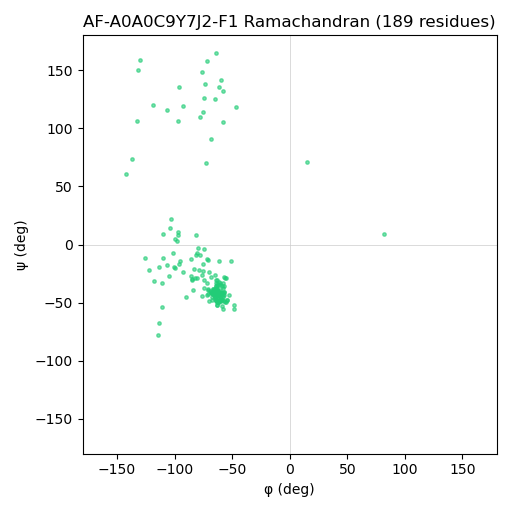 ? 0.933 3.952 -9.026 1.00 81.06 181 THR A N 1
ATOM 1473 C CA . THR A 1 181 ? 1.707 2.994 -9.823 1.00 81.06 181 THR A CA 1
ATOM 1474 C C . THR A 1 181 ? 2.783 3.705 -10.638 1.00 81.06 181 THR A C 1
ATOM 1476 O O . THR A 1 181 ? 3.939 3.281 -10.620 1.00 81.06 181 THR A O 1
ATOM 1479 N N . MET A 1 182 ? 2.435 4.816 -11.293 1.00 76.06 182 MET A N 1
ATOM 1480 C CA . MET A 1 182 ? 3.401 5.588 -12.075 1.00 76.06 182 MET A CA 1
ATOM 1481 C C . MET A 1 182 ? 4.482 6.194 -11.189 1.00 76.06 182 MET A C 1
ATOM 1483 O O . MET A 1 182 ? 5.657 6.073 -11.511 1.00 76.06 182 MET A O 1
ATOM 1487 N N . THR A 1 183 ? 4.118 6.775 -10.044 1.00 75.75 183 THR A N 1
ATOM 1488 C CA . THR A 1 183 ? 5.103 7.337 -9.113 1.00 75.75 183 THR A CA 1
ATOM 1489 C C . THR A 1 183 ? 6.068 6.269 -8.606 1.00 75.75 183 THR A C 1
ATOM 1491 O O . THR A 1 183 ? 7.269 6.519 -8.505 1.00 75.75 183 THR A O 1
ATOM 1494 N N . VAL A 1 184 ? 5.577 5.057 -8.326 1.00 77.62 184 VAL A N 1
ATOM 1495 C CA . VAL A 1 184 ? 6.443 3.941 -7.938 1.00 77.62 184 VAL A CA 1
ATOM 1496 C C . VAL A 1 184 ? 7.399 3.572 -9.070 1.00 77.62 184 VAL A C 1
ATOM 1498 O O . VAL A 1 184 ? 8.595 3.470 -8.804 1.00 77.62 184 VAL A O 1
ATOM 1501 N N . VAL A 1 185 ? 6.911 3.424 -10.305 1.00 75.62 185 VAL A N 1
ATOM 1502 C CA . VAL A 1 185 ? 7.754 3.119 -11.474 1.00 75.62 185 VAL A CA 1
ATOM 1503 C C . VAL A 1 185 ? 8.808 4.206 -11.684 1.00 75.62 185 VAL A C 1
ATOM 1505 O O . VAL A 1 185 ? 9.991 3.887 -11.740 1.00 75.62 185 VAL A O 1
ATOM 1508 N N . SER A 1 186 ? 8.422 5.485 -11.679 1.00 69.00 186 SER A N 1
ATOM 1509 C CA . SER A 1 186 ? 9.369 6.600 -11.794 1.00 69.00 186 SER A CA 1
ATOM 1510 C C . SER A 1 186 ? 10.409 6.586 -10.673 1.00 69.00 186 SER A C 1
ATOM 1512 O O . SER A 1 186 ? 11.569 6.882 -10.917 1.00 69.00 186 SER A O 1
ATOM 1514 N N . SER A 1 187 ? 10.037 6.189 -9.449 1.00 71.00 187 SER A N 1
ATOM 1515 C CA . SER A 1 187 ? 10.979 6.099 -8.324 1.00 71.00 187 SER A CA 1
ATOM 1516 C C . SER A 1 187 ? 11.998 4.956 -8.433 1.00 71.00 187 SER A C 1
ATOM 1518 O O . SER A 1 187 ? 12.942 4.926 -7.643 1.00 71.00 187 SER A O 1
ATOM 1520 N N . LEU A 1 188 ? 11.795 4.004 -9.350 1.00 68.12 188 LEU A N 1
ATOM 1521 C CA . LEU A 1 188 ? 12.746 2.925 -9.630 1.00 68.12 188 LEU A CA 1
ATOM 1522 C C . LEU A 1 188 ? 13.824 3.356 -10.628 1.00 68.12 188 LEU A C 1
ATOM 1524 O O . LEU A 1 188 ? 14.941 2.873 -10.527 1.00 68.12 188 LEU A O 1
ATOM 1528 N N . SER A 1 189 ? 13.513 4.279 -11.540 1.00 53.91 189 SER A N 1
ATOM 1529 C CA . SER A 1 189 ? 14.430 4.765 -12.585 1.00 53.91 189 SER A CA 1
ATOM 1530 C C . SER A 1 189 ? 15.530 5.714 -12.082 1.00 53.91 189 SER A C 1
ATOM 1532 O O . SER A 1 189 ? 16.372 6.134 -12.865 1.00 53.91 189 SER A O 1
ATOM 1534 N N . PHE A 1 190 ? 15.520 6.079 -10.795 1.00 44.72 190 PHE A N 1
ATOM 1535 C CA . PHE A 1 190 ? 16.507 6.975 -10.171 1.00 44.72 190 PHE A CA 1
ATOM 1536 C C . PHE A 1 190 ? 17.544 6.242 -9.294 1.00 44.72 190 PHE A C 1
ATOM 1538 O O . PHE A 1 190 ? 18.228 6.895 -8.505 1.00 44.72 190 PHE A O 1
ATOM 1545 N N . PHE A 1 191 ? 17.649 4.912 -9.400 1.00 38.34 191 PHE A N 1
ATOM 1546 C CA . PHE A 1 191 ? 18.626 4.091 -8.674 1.00 38.34 191 PHE A CA 1
ATOM 1547 C C . PHE A 1 191 ? 19.462 3.231 -9.613 1.00 38.34 191 PHE A C 1
ATOM 1549 O O . PHE A 1 191 ? 18.871 2.659 -10.553 1.00 38.34 191 PHE A O 1
#

Secondary structure (DSSP, 8-state):
-HHHHHHHHHHHHHHHHHHT-SS--HHHIIIIIHHHHHHHHHHHHHHTT----HHHHHHHHHHHHHHHHHHHHHHHHHHHHHHHHHHHHHS--S-S--SSHHHHHHHHHHHHHHHHHTTTTSSS---GGGTTTSTTTTTSSSHHHHHHHHIIIIIISTT--GGG-HHHHSSS--HHHHHHHHHHHHHHTT-

Solvent-accessible surface area (backbone atoms only — not comparable to full-atom values): 11071 Å² total; per-residue (Å²): 107,72,68,56,35,51,55,45,20,43,54,46,51,51,46,42,24,30,62,72,48,66,79,64,55,69,69,58,37,55,72,58,48,43,59,52,30,46,52,50,26,44,51,58,36,40,77,73,69,47,78,81,61,80,65,57,51,74,76,40,46,72,61,52,39,54,51,43,56,52,46,47,57,48,52,54,52,53,47,43,52,50,46,51,58,50,43,53,74,77,40,88,67,72,71,79,84,65,93,42,75,64,59,50,51,51,52,47,51,51,52,46,47,64,65,46,66,71,44,72,78,78,82,52,86,86,64,82,87,67,68,85,76,64,70,68,66,63,39,60,87,56,32,66,59,54,47,52,41,49,43,41,46,35,62,68,34,99,76,35,47,31,89,82,37,46,90,61,49,66,82,51,83,49,71,32,47,55,51,34,52,49,53,49,55,60,64,54,68,77,111

Radius of gyration: 19.58 Å; Cα contacts (8 Å, |Δi|>4): 134; chains: 1; bounding box: 53×31×55 Å

InterPro domains:
  IPR045341 Domain of unknown function DUF6532 [PF20149] (18-186)

Foldseek 3Di:
DVVQLLVQLLLVLLVCCQFPNVDDDLVCCLPPPSVVSSVVSQVVVVVVVDHDDPVVCVVCSNVSSVVSVVSSVVLLVVLLVLLVVLCVVVDVLPPDPDPDPVVVLVVLVVVVCVVCVLVPPVPDDDDPPVPDDPNPPSCVVVVVSLVSSLCCSAPPDPSHSCVVCVVQVVPHPHPSNSVSSVVSNVVVSVD

pLDDT: mean 74.55, std 16.21, range [32.47, 94.69]

Organism: NCBI:txid765257